Protein AF-A0A5J9U3D5-F1 (afdb_monomer_lite)

Foldseek 3Di:
DDPPPPPPPDDDDDPPCPVVVVVVVVVVVVVVVVVVLLVQQLQLQQQLCVVVVHHDDSVRSSVDDDQLVSQLVRGDPVCPVPSVVSNVSSCCCNPPCNVVVVVVVVVVVVPQQDDPWACVPDDLVRQQVLLCVLVVHHFASLQSLVVRQQHHSNDPDGDDLPDQCVSGSGSVSVLLSVLLLVLVCVVVNVPDDPRPHHREPVSQCVSVVHDDVNAGPGNRVNHDPPDDPD

Structure (mmCIF, N/CA/C/O backbone):
data_AF-A0A5J9U3D5-F1
#
_entry.id   AF-A0A5J9U3D5-F1
#
loop_
_atom_site.group_PDB
_atom_site.id
_atom_site.type_symbol
_atom_site.label_atom_id
_atom_site.label_alt_id
_atom_site.label_comp_id
_atom_site.label_asym_id
_atom_site.label_entity_id
_atom_site.label_seq_id
_atom_site.pdbx_PDB_ins_code
_atom_site.Cartn_x
_atom_site.Cartn_y
_atom_site.Cartn_z
_atom_site.occupancy
_atom_site.B_iso_or_equiv
_atom_site.auth_seq_id
_atom_site.auth_comp_id
_atom_site.auth_asym_id
_atom_site.auth_atom_id
_atom_site.pdbx_PDB_model_num
ATOM 1 N N . MET A 1 1 ? -28.885 33.338 -8.443 1.00 32.16 1 MET A N 1
ATOM 2 C CA . MET A 1 1 ? -29.278 32.059 -9.074 1.00 32.16 1 MET A CA 1
ATOM 3 C C . MET A 1 1 ? -28.005 31.249 -9.287 1.00 32.16 1 MET A C 1
ATOM 5 O O . MET A 1 1 ? -27.264 31.537 -10.216 1.00 32.16 1 MET A O 1
ATOM 9 N N . PHE A 1 2 ? -27.674 30.333 -8.375 1.00 29.17 2 PHE A N 1
ATOM 10 C CA . PHE A 1 2 ? -26.475 29.501 -8.510 1.00 29.17 2 PHE A CA 1
ATOM 11 C C . PHE A 1 2 ? -26.798 28.314 -9.418 1.00 29.17 2 PHE A C 1
ATOM 13 O O . PHE A 1 2 ? -27.537 27.415 -9.028 1.00 29.17 2 PHE A O 1
ATOM 20 N N . HIS A 1 3 ? -26.275 28.335 -10.643 1.00 34.12 3 HIS A N 1
ATOM 21 C CA . HIS A 1 3 ? -26.291 27.181 -11.535 1.00 34.12 3 HIS A CA 1
ATOM 22 C C . HIS A 1 3 ? -25.173 26.221 -11.113 1.00 34.12 3 HIS A C 1
ATOM 24 O O . HIS A 1 3 ? -24.053 26.309 -11.604 1.00 34.12 3 HIS A O 1
ATOM 30 N N . ASN A 1 4 ? -25.476 25.301 -10.197 1.00 39.06 4 ASN A N 1
ATOM 31 C CA . ASN A 1 4 ? -24.649 24.115 -9.987 1.00 39.06 4 ASN A CA 1
ATOM 32 C C . ASN A 1 4 ? -24.969 23.109 -11.103 1.00 39.06 4 ASN A C 1
ATOM 34 O O . ASN A 1 4 ? -25.854 22.268 -10.957 1.00 39.06 4 ASN A O 1
ATOM 38 N N . LYS A 1 5 ? -24.268 23.199 -12.237 1.00 42.06 5 LYS A N 1
ATOM 39 C CA . LYS A 1 5 ? -24.120 22.043 -13.127 1.00 42.06 5 LYS A CA 1
ATOM 40 C C . LYS A 1 5 ? -23.067 21.132 -12.500 1.00 42.06 5 LYS A C 1
ATOM 42 O O . LYS A 1 5 ? -21.876 21.352 -12.672 1.00 42.06 5 LYS A O 1
ATOM 47 N N . MET A 1 6 ? -23.506 20.127 -11.743 1.00 41.78 6 MET A N 1
ATOM 48 C CA . MET A 1 6 ? -22.703 18.914 -11.596 1.00 41.78 6 MET A CA 1
ATOM 49 C C . MET A 1 6 ? -22.786 18.181 -12.936 1.00 41.78 6 MET A C 1
ATOM 51 O O . MET A 1 6 ? -23.697 17.377 -13.133 1.00 41.78 6 MET A O 1
ATOM 55 N N . ASP A 1 7 ? -21.872 18.473 -13.861 1.00 44.69 7 ASP A N 1
ATOM 56 C CA . ASP A 1 7 ? -21.547 17.493 -14.895 1.00 44.69 7 ASP A CA 1
ATOM 57 C C . ASP A 1 7 ? -20.929 16.302 -14.160 1.00 44.69 7 ASP A C 1
ATOM 59 O O . ASP A 1 7 ? -19.814 16.355 -13.643 1.00 44.69 7 ASP A O 1
ATOM 63 N N . ARG A 1 8 ? -21.724 15.244 -13.982 1.00 54.25 8 ARG A N 1
ATOM 64 C CA . ARG A 1 8 ? -21.183 13.945 -13.596 1.00 54.25 8 ARG A CA 1
ATOM 65 C C . ARG A 1 8 ? -20.553 13.385 -14.857 1.00 54.25 8 ARG A C 1
ATOM 67 O O . ARG A 1 8 ? -21.269 12.862 -15.706 1.00 54.25 8 ARG A O 1
ATOM 74 N N . ASP A 1 9 ? -19.239 13.505 -14.970 1.00 56.47 9 ASP A N 1
ATOM 75 C CA . ASP A 1 9 ? -18.489 12.807 -16.004 1.00 56.47 9 ASP A CA 1
ATOM 76 C C . ASP A 1 9 ? -18.704 11.299 -15.816 1.00 56.47 9 ASP A C 1
ATOM 78 O O . ASP A 1 9 ? -18.180 10.665 -14.896 1.00 56.47 9 ASP A O 1
ATOM 82 N N . PHE A 1 10 ? -19.563 10.718 -16.651 1.00 65.50 10 PHE A N 1
ATOM 83 C CA . PHE A 1 10 ? -19.759 9.278 -16.692 1.00 65.50 10 PHE A CA 1
ATOM 84 C C . PHE A 1 10 ? -18.619 8.678 -17.508 1.00 65.50 10 PHE A C 1
ATOM 86 O O . PHE A 1 10 ? -18.625 8.728 -18.738 1.00 65.50 10 PHE A O 1
ATOM 93 N N . TYR A 1 11 ? -17.642 8.098 -16.816 1.00 74.38 11 TYR A N 1
ATOM 94 C CA . TYR A 1 11 ? -16.595 7.308 -17.452 1.00 74.38 11 TYR A CA 1
ATOM 95 C C . TYR A 1 11 ? -17.226 6.120 -18.188 1.00 74.38 11 TYR A C 1
ATOM 97 O O . TYR A 1 11 ? -17.956 5.323 -17.592 1.00 74.38 11 TYR A O 1
ATOM 105 N N . ARG A 1 12 ? -16.955 6.009 -19.491 1.00 79.94 12 ARG A N 1
ATOM 106 C CA . ARG A 1 12 ? -17.288 4.819 -20.281 1.00 79.94 12 ARG A CA 1
ATOM 107 C C . ARG A 1 12 ? -16.103 3.867 -20.254 1.00 79.94 12 ARG A C 1
ATOM 109 O O . ARG A 1 12 ? -14.959 4.306 -20.322 1.00 79.94 12 ARG A O 1
ATOM 116 N N . ILE A 1 13 ? -16.394 2.579 -20.128 1.00 83.75 13 ILE A N 1
ATOM 117 C CA . ILE A 1 13 ? -15.378 1.537 -20.242 1.00 83.75 13 ILE A CA 1
ATOM 118 C C . ILE A 1 13 ? -15.097 1.347 -21.732 1.00 83.75 13 ILE A C 1
ATOM 120 O O . ILE A 1 13 ? -16.038 1.227 -22.516 1.00 83.75 13 ILE A O 1
ATOM 124 N N . GLU A 1 14 ? -13.822 1.372 -22.102 1.00 84.69 14 GLU A N 1
ATOM 125 C CA . GLU A 1 14 ? -13.377 1.052 -23.455 1.00 84.69 14 GLU A CA 1
ATOM 126 C C . GLU A 1 14 ? -13.689 -0.413 -23.787 1.00 84.69 14 GLU A C 1
ATOM 128 O O . GLU A 1 14 ? -13.568 -1.291 -22.927 1.00 84.69 14 GLU A O 1
ATOM 133 N N . GLU A 1 15 ? -14.121 -0.667 -25.021 1.00 85.81 15 GLU A N 1
ATOM 134 C CA . GLU A 1 15 ? -14.475 -2.010 -25.480 1.00 85.81 15 GLU A CA 1
ATOM 135 C C . GLU A 1 15 ? -13.278 -2.962 -25.322 1.00 85.81 15 GLU A C 1
ATOM 137 O O . GLU A 1 15 ? -12.153 -2.635 -25.697 1.00 85.81 15 GLU A O 1
ATOM 142 N N . GLY A 1 16 ? -13.507 -4.127 -24.712 1.00 85.69 16 GLY A N 1
ATOM 143 C CA . GLY A 1 16 ? -12.459 -5.107 -24.405 1.00 85.69 16 GLY A CA 1
ATOM 144 C C . GLY A 1 16 ? -11.790 -4.932 -23.034 1.00 85.69 16 GLY A C 1
ATOM 145 O O . GLY A 1 16 ? -11.091 -5.838 -22.576 1.00 85.69 16 GLY A O 1
ATOM 146 N N . TYR A 1 17 ? -12.039 -3.825 -22.323 1.00 82.81 17 TYR A N 1
ATOM 147 C CA . TYR A 1 17 ? -11.495 -3.569 -20.982 1.00 82.81 17 TYR A CA 1
ATOM 148 C C . TYR A 1 17 ? -12.489 -3.841 -19.840 1.00 82.81 17 TYR A C 1
ATOM 150 O O . TYR A 1 17 ? -12.208 -3.543 -18.675 1.00 82.81 17 TYR A O 1
ATOM 158 N N . GLU A 1 18 ? -13.646 -4.449 -20.105 1.00 86.75 18 GLU A N 1
ATOM 159 C CA . GLU A 1 18 ? -14.718 -4.655 -19.119 1.00 86.75 18 GLU A CA 1
ATOM 160 C C . GLU A 1 18 ? -14.284 -5.539 -17.949 1.00 86.75 18 GLU A C 1
ATOM 162 O O . GLU A 1 18 ? -14.651 -5.286 -16.795 1.00 86.75 18 GLU A O 1
ATOM 167 N N . GLY A 1 19 ? -13.481 -6.569 -18.230 1.00 83.44 19 GLY A N 1
ATOM 168 C CA . GLY A 1 19 ? -12.906 -7.441 -17.205 1.00 83.44 19 GLY A CA 1
ATOM 169 C C . GLY A 1 19 ? -11.985 -6.673 -16.255 1.00 83.44 19 GLY A C 1
ATOM 170 O O . G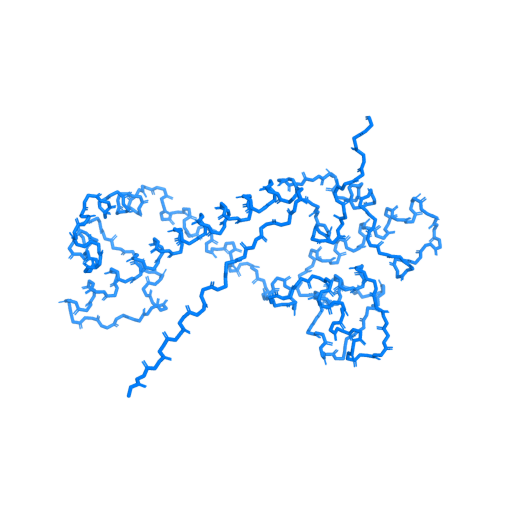LY A 1 19 ? -12.154 -6.745 -15.032 1.00 83.44 19 GLY A O 1
ATOM 171 N N . LEU A 1 20 ? -11.067 -5.880 -16.819 1.00 78.38 20 LEU A N 1
ATOM 172 C CA . LEU A 1 20 ? -10.127 -5.063 -16.055 1.00 78.38 20 LEU A CA 1
ATOM 173 C C . LEU A 1 20 ? -10.858 -3.985 -15.250 1.00 78.38 20 LEU A C 1
ATOM 175 O O . LEU A 1 20 ? -10.635 -3.857 -14.046 1.00 78.38 20 LEU A O 1
ATOM 179 N N . ALA A 1 21 ? -11.792 -3.267 -15.874 1.00 82.31 21 ALA A N 1
ATOM 180 C CA . ALA A 1 21 ? -12.593 -2.245 -15.212 1.00 82.31 21 ALA A CA 1
ATOM 181 C C . ALA A 1 21 ? -13.369 -2.819 -14.016 1.00 82.31 21 ALA A C 1
ATOM 183 O O . ALA A 1 21 ? -13.366 -2.235 -12.929 1.00 82.31 21 ALA A O 1
ATOM 184 N N . ARG A 1 22 ? -13.966 -4.012 -14.161 1.00 85.00 22 ARG A N 1
ATOM 185 C CA . ARG A 1 22 ? -14.651 -4.703 -13.058 1.00 85.00 22 ARG A CA 1
ATOM 186 C C . ARG A 1 22 ? -13.689 -5.074 -11.929 1.00 85.00 22 ARG A C 1
ATOM 188 O O . ARG A 1 22 ? -14.037 -4.927 -10.755 1.00 85.00 22 ARG A O 1
ATOM 195 N N . GLN A 1 23 ? -12.483 -5.535 -12.253 1.00 83.50 23 GLN A N 1
ATOM 196 C CA . GLN A 1 23 ? -11.457 -5.853 -11.259 1.00 83.50 23 GLN A CA 1
ATOM 197 C C . GLN A 1 23 ? -10.981 -4.608 -10.499 1.00 83.50 23 GLN A C 1
ATOM 199 O O . GLN A 1 23 ? -10.869 -4.651 -9.266 1.00 83.50 23 GLN A O 1
ATOM 204 N N . VAL A 1 24 ? -10.736 -3.504 -11.206 1.00 84.12 24 VAL A N 1
ATOM 205 C CA . VAL A 1 24 ? -10.344 -2.215 -10.619 1.00 84.12 24 VAL A CA 1
ATOM 206 C C . VAL A 1 24 ? -11.449 -1.700 -9.701 1.00 84.12 24 VAL A C 1
ATOM 208 O O . VAL A 1 24 ? -11.185 -1.436 -8.526 1.00 84.12 24 VAL A O 1
ATOM 211 N N . ALA A 1 25 ? -12.695 -1.663 -10.181 1.00 86.81 25 ALA A N 1
ATOM 212 C CA . ALA A 1 25 ? -13.849 -1.234 -9.395 1.00 86.81 25 ALA A CA 1
ATOM 213 C C . ALA A 1 25 ? -14.013 -2.081 -8.125 1.00 86.81 25 ALA A C 1
ATOM 215 O O . ALA A 1 25 ? -14.115 -1.541 -7.023 1.00 86.81 25 ALA A O 1
ATOM 216 N N . ARG A 1 26 ? -13.941 -3.414 -8.242 1.00 89.19 26 ARG A N 1
ATOM 217 C CA . ARG A 1 26 ? -14.023 -4.319 -7.086 1.00 89.19 26 ARG A CA 1
ATOM 218 C C . ARG A 1 26 ? -12.928 -4.030 -6.061 1.00 89.19 26 ARG A C 1
ATOM 220 O O . ARG A 1 26 ? -13.208 -3.983 -4.865 1.00 89.19 26 ARG A O 1
ATOM 227 N N . THR A 1 27 ? -11.695 -3.832 -6.519 1.00 86.12 27 THR A N 1
ATOM 228 C CA . THR A 1 27 ? -10.545 -3.545 -5.650 1.00 86.12 27 THR A CA 1
ATOM 229 C C . THR A 1 27 ? -10.722 -2.209 -4.927 1.00 86.12 27 THR A C 1
ATOM 231 O O . THR A 1 27 ? -10.514 -2.134 -3.714 1.00 86.12 27 THR A O 1
ATOM 234 N N . ALA A 1 28 ? -11.172 -1.175 -5.642 1.00 88.12 28 ALA A N 1
ATOM 235 C CA . ALA A 1 28 ? -11.453 0.140 -5.078 1.00 88.12 28 ALA A CA 1
ATOM 236 C C . ALA A 1 28 ? -12.575 0.079 -4.029 1.00 88.12 28 ALA A C 1
ATOM 238 O O . ALA A 1 28 ? -12.389 0.555 -2.910 1.00 88.12 28 ALA A O 1
ATOM 239 N N . CYS A 1 29 ? -13.696 -0.583 -4.332 1.00 90.62 29 CYS A N 1
ATOM 240 C CA . CYS A 1 29 ? -14.797 -0.765 -3.383 1.00 90.62 29 CYS A CA 1
ATOM 241 C C . CYS A 1 29 ? -14.352 -1.523 -2.125 1.00 90.62 29 CYS A C 1
ATOM 243 O O . CYS A 1 29 ? -14.649 -1.102 -1.008 1.00 90.62 29 CYS A O 1
ATOM 245 N N . GLN A 1 30 ? -13.594 -2.613 -2.281 1.00 90.44 30 GLN A N 1
ATOM 246 C CA . GLN A 1 30 ? -13.062 -3.366 -1.141 1.00 90.44 30 GLN A CA 1
ATOM 247 C C . GLN A 1 30 ? -12.140 -2.517 -0.263 1.00 90.44 30 GLN A C 1
ATOM 249 O O . GLN A 1 30 ? -12.165 -2.661 0.961 1.00 90.44 30 GLN A O 1
ATOM 254 N N . LYS A 1 31 ? -11.324 -1.647 -0.868 1.00 90.12 31 LYS A N 1
ATOM 255 C CA . LYS A 1 31 ? -10.474 -0.708 -0.133 1.00 90.12 31 LYS A CA 1
ATOM 256 C C . LYS A 1 31 ? -11.319 0.308 0.638 1.00 90.12 31 LYS A C 1
ATOM 258 O O . LYS A 1 31 ? -11.133 0.433 1.841 1.00 90.12 31 LYS A O 1
ATOM 263 N N . LEU A 1 32 ? -12.292 0.943 -0.017 1.00 92.69 32 LEU A N 1
ATOM 264 C CA . LEU A 1 32 ? -13.175 1.934 0.609 1.00 92.69 32 LEU A CA 1
ATOM 265 C C . LEU A 1 32 ? -13.901 1.379 1.838 1.00 92.69 32 LEU A C 1
ATOM 267 O O . LEU A 1 32 ? -13.934 2.030 2.877 1.00 92.69 32 LEU A O 1
ATOM 271 N N . VAL A 1 33 ? -14.432 0.156 1.753 1.00 90.94 33 VAL A N 1
ATOM 272 C CA . VAL A 1 33 ? -15.104 -0.486 2.895 1.00 90.94 33 VAL A CA 1
ATOM 273 C C . VAL A 1 33 ? -14.129 -0.720 4.053 1.00 90.94 33 VAL A C 1
ATOM 275 O O . VAL A 1 33 ? -14.468 -0.456 5.205 1.00 90.94 33 VAL A O 1
ATOM 278 N N . LYS A 1 34 ? -12.905 -1.186 3.770 1.00 90.06 34 LYS A N 1
ATOM 279 C CA . LYS A 1 34 ? -11.873 -1.385 4.804 1.00 90.06 34 LYS A CA 1
ATOM 280 C C . LYS A 1 34 ? -11.461 -0.068 5.461 1.00 90.06 34 LYS A C 1
ATOM 282 O O . LYS A 1 34 ? -11.345 -0.027 6.685 1.00 90.06 34 LYS A O 1
ATOM 287 N N . ASP A 1 35 ? -11.274 0.982 4.667 1.00 92.19 35 ASP A N 1
ATOM 288 C CA . ASP A 1 35 ? -10.899 2.310 5.155 1.00 92.19 35 ASP A CA 1
ATOM 289 C C . ASP A 1 35 ? -12.026 2.895 6.022 1.00 92.19 35 ASP A C 1
ATOM 291 O O . ASP A 1 35 ? -11.776 3.351 7.134 1.00 92.19 35 ASP A O 1
ATOM 295 N N . MET A 1 36 ? -13.287 2.762 5.597 1.00 92.81 36 MET A N 1
ATOM 296 C CA . MET A 1 36 ? -14.452 3.166 6.391 1.00 92.81 36 MET A CA 1
ATOM 297 C C . MET A 1 36 ? -14.492 2.463 7.756 1.00 92.81 36 MET A C 1
ATOM 299 O O . MET A 1 36 ? -14.704 3.115 8.775 1.00 92.81 36 MET A O 1
ATOM 303 N N . MET A 1 37 ? -14.252 1.148 7.803 1.00 92.06 37 MET A N 1
ATOM 304 C CA . MET A 1 37 ? -14.182 0.405 9.068 1.00 92.06 37 MET A CA 1
ATOM 305 C C . MET A 1 37 ? -13.055 0.918 9.978 1.00 92.06 37 MET A C 1
ATOM 307 O O . MET A 1 37 ? -13.241 1.042 11.188 1.00 92.06 37 MET A O 1
ATOM 311 N N . TYR A 1 38 ? -11.883 1.209 9.410 1.00 90.94 38 TYR A N 1
ATOM 312 C CA . TYR A 1 38 ? -10.742 1.747 10.151 1.00 90.94 38 TYR A CA 1
ATOM 313 C C . TYR A 1 38 ? -11.041 3.132 10.744 1.00 90.94 38 TYR A C 1
ATOM 315 O O . TYR A 1 38 ? -10.748 3.390 11.916 1.00 90.94 38 TYR A O 1
ATOM 323 N N . GLU A 1 39 ? -11.669 4.005 9.958 1.00 92.69 39 GLU A N 1
ATOM 324 C CA . GLU A 1 39 ? -12.058 5.338 10.413 1.00 92.69 39 GLU A CA 1
ATOM 325 C C . GLU A 1 39 ? -13.165 5.278 11.467 1.00 92.69 39 GLU A C 1
ATOM 327 O O . GLU A 1 39 ? -13.084 5.986 12.468 1.00 92.69 39 GLU A O 1
ATOM 332 N N . ALA A 1 40 ? -14.140 4.375 11.316 1.00 94.31 40 ALA A N 1
ATOM 333 C CA . ALA A 1 40 ? -15.202 4.165 12.299 1.00 94.31 40 ALA A CA 1
ATOM 334 C C . ALA A 1 40 ? -14.651 3.759 13.673 1.00 94.31 40 ALA A C 1
ATOM 336 O O . ALA A 1 40 ? -15.046 4.324 14.692 1.00 94.31 40 ALA A O 1
ATOM 337 N N . ARG A 1 41 ? -13.689 2.827 13.704 1.00 94.75 41 ARG A N 1
ATOM 338 C CA . ARG A 1 41 ? -13.016 2.413 14.944 1.00 94.75 41 ARG A CA 1
ATOM 339 C C . ARG A 1 41 ? -12.291 3.581 15.608 1.00 94.75 41 ARG A C 1
ATOM 341 O O . ARG A 1 41 ? -12.351 3.740 16.823 1.00 94.75 41 ARG A O 1
ATOM 348 N N . THR A 1 42 ? -11.591 4.379 14.806 1.00 95.06 42 THR A N 1
ATOM 349 C CA . THR A 1 42 ? -10.817 5.523 15.296 1.00 95.06 42 THR A CA 1
ATOM 350 C C . THR A 1 42 ? -11.734 6.616 15.845 1.00 95.06 42 THR A C 1
ATOM 352 O O . THR A 1 42 ? -11.454 7.162 16.909 1.00 95.06 42 THR A O 1
ATOM 355 N N . GLN A 1 43 ? -12.849 6.887 15.162 1.00 94.88 43 GLN A N 1
ATOM 356 C CA . GLN A 1 43 ? -13.885 7.815 15.610 1.00 94.88 43 GLN A CA 1
ATOM 357 C C . GLN A 1 43 ? -14.493 7.368 16.946 1.00 94.88 43 GLN A C 1
ATOM 359 O O . GLN A 1 43 ? -14.526 8.161 17.877 1.00 94.88 43 GLN A O 1
ATOM 364 N N . ALA A 1 44 ? -14.864 6.090 17.082 1.00 96.38 44 ALA A N 1
ATOM 365 C CA . ALA A 1 44 ? -15.414 5.559 18.330 1.00 96.38 44 ALA A CA 1
ATOM 366 C C . ALA A 1 44 ? -14.452 5.702 19.519 1.00 96.38 44 ALA A C 1
ATOM 368 O O . ALA A 1 44 ? -14.870 6.083 20.606 1.00 96.38 44 ALA A O 1
ATOM 369 N N . ILE A 1 45 ? -13.148 5.471 19.321 1.00 96.50 45 ILE A N 1
ATOM 370 C CA . ILE A 1 45 ? -12.142 5.692 20.375 1.00 96.50 45 ILE A CA 1
ATOM 371 C C . ILE A 1 45 ? -12.104 7.163 20.803 1.00 96.50 45 ILE A C 1
ATOM 373 O O . ILE A 1 45 ? -12.043 7.454 21.998 1.00 96.50 45 ILE A O 1
ATOM 377 N N . VAL A 1 46 ? -12.125 8.089 19.843 1.00 95.94 46 VAL A N 1
ATOM 378 C CA . VAL A 1 46 ? -12.122 9.529 20.130 1.00 95.94 46 VAL A CA 1
ATOM 379 C C . VAL A 1 46 ? -13.394 9.932 20.877 1.00 95.94 46 VAL A C 1
ATOM 381 O O . VAL A 1 46 ? -13.293 10.582 21.916 1.00 95.94 46 VAL A O 1
ATOM 384 N N . ASP A 1 47 ? -14.561 9.508 20.395 1.00 94.31 47 ASP A N 1
ATOM 385 C CA . ASP A 1 47 ? -15.863 9.865 20.969 1.00 94.31 47 ASP A CA 1
ATOM 386 C C . ASP A 1 47 ? -16.033 9.304 22.384 1.00 94.31 47 ASP A C 1
ATOM 388 O O . ASP A 1 47 ? -16.456 10.022 23.290 1.00 94.31 47 ASP A O 1
ATOM 392 N N . PHE A 1 48 ? -15.616 8.056 22.605 1.00 96.38 48 PHE A N 1
ATOM 393 C CA . PHE A 1 48 ? -15.632 7.427 23.922 1.00 96.38 48 PHE A CA 1
ATOM 394 C C . PHE A 1 48 ? -14.802 8.201 24.952 1.00 96.38 48 PHE A C 1
ATOM 396 O O . PHE A 1 48 ? -15.259 8.489 26.058 1.00 96.38 48 PHE A O 1
ATOM 403 N N . ASN A 1 49 ? -13.570 8.568 24.588 1.00 95.75 49 ASN A N 1
ATOM 404 C CA . ASN A 1 49 ? -12.695 9.326 25.478 1.00 95.75 49 ASN A CA 1
ATOM 405 C C . ASN A 1 49 ? -13.225 10.749 25.700 1.00 95.75 49 ASN A C 1
ATOM 407 O O . ASN A 1 49 ? -13.201 11.235 26.831 1.00 95.75 49 ASN A O 1
ATOM 411 N N . ALA A 1 50 ? -13.774 11.386 24.662 1.00 94.50 50 ALA A N 1
ATOM 412 C CA . ALA A 1 50 ? -14.397 12.701 24.773 1.00 94.50 50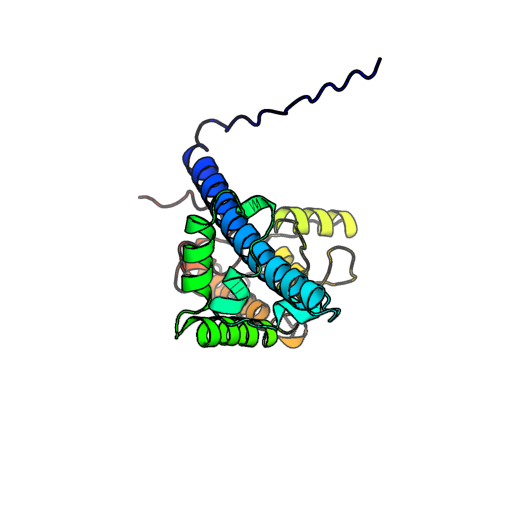 ALA A CA 1
ATOM 413 C C . ALA A 1 50 ? -15.590 12.692 25.746 1.00 94.50 50 ALA A C 1
ATOM 415 O O . ALA A 1 50 ? -15.693 13.596 26.574 1.00 94.50 50 ALA A O 1
ATOM 416 N N . ALA A 1 51 ? -16.428 11.648 25.726 1.00 93.94 51 ALA A N 1
ATOM 417 C CA . ALA A 1 51 ? -17.526 11.470 26.682 1.00 93.94 51 ALA A CA 1
ATOM 418 C C . ALA A 1 51 ? -17.040 11.339 28.140 1.00 93.94 51 ALA A C 1
ATOM 420 O O . ALA A 1 51 ? -17.746 11.722 29.071 1.00 93.94 51 ALA A O 1
ATOM 421 N N . LYS A 1 52 ? -15.803 10.866 28.344 1.00 94.00 52 LYS A N 1
ATOM 422 C CA . LYS A 1 52 ? -15.118 10.807 29.647 1.00 94.00 52 LYS A CA 1
ATOM 423 C C . LYS A 1 52 ? -14.282 12.058 29.962 1.00 94.00 52 LYS A C 1
ATOM 425 O O . LYS A 1 52 ? -13.514 12.048 30.919 1.00 94.00 52 LYS A O 1
ATOM 430 N N . ASN A 1 53 ? -14.422 13.133 29.182 1.00 95.00 53 ASN A N 1
ATOM 431 C CA . ASN A 1 53 ? -13.628 14.366 29.278 1.00 95.00 53 ASN A CA 1
ATOM 432 C C . ASN A 1 53 ? -12.109 14.163 29.086 1.00 95.00 53 ASN A C 1
ATOM 434 O O . ASN A 1 53 ? -11.303 14.973 29.545 1.00 95.00 53 ASN A O 1
ATOM 438 N N . VAL A 1 54 ? -11.704 13.107 28.376 1.00 95.69 54 VAL A N 1
ATOM 439 C CA . VAL A 1 54 ? -10.310 12.842 28.002 1.00 95.69 54 VAL A CA 1
ATOM 440 C C . VAL A 1 54 ? -10.104 13.219 26.538 1.00 95.69 54 VAL A C 1
ATOM 442 O O . VAL A 1 54 ? -10.756 12.696 25.635 1.00 95.69 54 VAL A O 1
ATOM 445 N N . ARG A 1 55 ? -9.165 14.131 26.273 1.00 93.12 55 ARG A N 1
ATOM 446 C CA . ARG A 1 55 ? -8.839 14.544 24.904 1.00 93.12 55 ARG A CA 1
ATOM 447 C C . ARG A 1 55 ? -7.836 13.576 24.285 1.00 93.12 55 ARG A C 1
ATOM 449 O O . ARG A 1 55 ? -6.664 13.605 24.637 1.00 93.12 55 ARG A O 1
ATOM 456 N N . VAL A 1 56 ? -8.296 12.788 23.317 1.00 95.00 56 VAL A N 1
ATOM 457 C CA . VAL A 1 56 ? -7.461 11.890 22.507 1.00 95.00 56 VAL A CA 1
ATOM 458 C C . VAL A 1 56 ? -7.484 12.367 21.062 1.00 95.00 56 VAL A C 1
ATOM 460 O O . VAL A 1 56 ? -8.550 12.572 20.481 1.00 95.00 56 VAL A O 1
ATOM 463 N N . ASN A 1 57 ? -6.314 12.568 20.460 1.00 93.38 57 ASN A N 1
ATOM 464 C CA . ASN A 1 57 ? -6.237 12.906 19.039 1.00 93.38 57 ASN A CA 1
ATOM 465 C C . ASN A 1 57 ? -6.212 11.645 18.156 1.00 93.38 57 ASN A C 1
ATOM 467 O O . ASN A 1 57 ? -5.941 10.536 18.611 1.00 93.38 57 ASN A O 1
ATOM 471 N N . ARG A 1 58 ? -6.439 11.814 16.846 1.00 91.19 58 ARG A N 1
ATOM 472 C CA . ARG A 1 58 ? -6.482 10.694 15.887 1.00 91.19 58 ARG A CA 1
ATOM 473 C C . ARG A 1 58 ? -5.204 9.835 15.918 1.00 91.19 58 ARG A C 1
ATOM 475 O O . ARG A 1 58 ? -5.281 8.616 15.811 1.00 91.19 58 ARG A O 1
ATOM 482 N N . LYS A 1 59 ? -4.021 10.442 16.094 1.00 90.19 59 LYS A N 1
ATOM 483 C CA . LYS A 1 59 ? -2.735 9.714 16.113 1.00 90.19 59 LYS A CA 1
ATOM 484 C C . LYS A 1 59 ? -2.578 8.843 17.360 1.00 90.19 59 LYS A C 1
ATOM 486 O O . LYS A 1 59 ? -1.947 7.793 17.280 1.00 90.19 59 LYS A O 1
ATOM 491 N N . GLU A 1 60 ? -3.140 9.264 18.485 1.00 92.75 60 GLU A N 1
ATOM 492 C CA . GLU A 1 60 ? -3.192 8.476 19.720 1.00 92.75 60 GLU A CA 1
ATOM 493 C C . GLU A 1 60 ? -4.241 7.372 19.612 1.00 92.75 60 GLU A C 1
ATOM 495 O O . GLU A 1 60 ? -3.918 6.206 19.828 1.00 92.75 60 GLU A O 1
ATOM 500 N N . ALA A 1 61 ? -5.453 7.713 19.163 1.00 92.88 61 ALA A N 1
ATOM 501 C CA . ALA A 1 61 ? -6.573 6.781 19.043 1.00 92.88 61 ALA A CA 1
ATOM 502 C C . ALA A 1 61 ? -6.234 5.548 18.190 1.00 92.88 61 ALA A C 1
ATOM 504 O O . ALA A 1 61 ? -6.579 4.426 18.548 1.00 92.88 61 ALA A O 1
ATOM 505 N N . THR A 1 62 ? -5.479 5.722 17.099 1.00 88.75 62 THR A N 1
ATOM 506 C CA . THR A 1 62 ? -5.052 4.601 16.233 1.00 88.75 62 THR A CA 1
ATOM 507 C C . THR A 1 62 ? -4.175 3.554 16.935 1.00 88.75 62 THR A C 1
ATOM 509 O O . THR A 1 62 ? -4.034 2.438 16.429 1.00 88.75 62 THR A O 1
ATOM 512 N N . LYS A 1 63 ? -3.601 3.887 18.099 1.00 88.00 63 LYS A N 1
ATOM 513 C CA . LYS A 1 63 ? -2.776 2.998 18.932 1.00 88.00 63 LYS A CA 1
ATOM 514 C C . LYS A 1 63 ? -3.530 2.428 20.138 1.00 88.00 63 LYS A C 1
ATOM 516 O O . LYS A 1 63 ? -2.953 1.639 20.876 1.00 88.00 63 LYS A O 1
ATOM 521 N N . MET A 1 64 ? -4.781 2.828 20.346 1.00 91.31 64 MET A N 1
ATOM 522 C CA . MET A 1 64 ? -5.612 2.389 21.464 1.00 91.31 64 MET A CA 1
ATOM 523 C C . MET A 1 64 ? -6.572 1.271 21.038 1.00 91.31 64 MET A C 1
ATOM 525 O O . MET A 1 64 ? -6.814 1.023 19.850 1.00 91.31 64 MET A O 1
ATOM 529 N N . THR A 1 65 ? -7.132 0.597 22.033 1.00 91.38 65 THR A N 1
ATOM 530 C CA . THR A 1 65 ? -8.188 -0.416 21.925 1.00 91.38 65 THR A CA 1
ATOM 531 C C . THR A 1 65 ? -9.176 -0.169 23.055 1.00 91.38 65 THR A C 1
ATOM 533 O O . THR A 1 65 ? -8.742 0.128 24.165 1.00 91.38 65 THR A O 1
ATOM 536 N N . LEU A 1 66 ? -10.470 -0.291 22.775 1.00 93.88 66 LEU A N 1
ATOM 537 C CA . LEU A 1 66 ? -11.518 -0.288 23.797 1.00 93.88 66 LEU A CA 1
ATOM 538 C C . LEU A 1 66 ? -11.960 -1.723 24.096 1.00 93.88 66 LEU A C 1
ATOM 540 O O . LEU A 1 66 ? -11.709 -2.626 23.286 1.00 93.88 66 LEU A O 1
ATOM 544 N N . THR A 1 67 ? -12.632 -1.935 25.226 1.00 95.19 67 THR A N 1
ATOM 545 C CA . THR A 1 67 ? -13.370 -3.187 25.441 1.00 95.19 67 THR A CA 1
ATOM 546 C C . THR A 1 67 ? -14.598 -3.254 24.532 1.00 95.19 67 THR A C 1
ATOM 548 O O . THR A 1 67 ? -14.989 -2.276 23.886 1.00 95.19 67 THR A O 1
ATOM 551 N N . LYS A 1 68 ? -15.223 -4.433 24.467 1.00 95.56 68 LYS A N 1
ATOM 552 C CA . LYS A 1 68 ? -16.448 -4.635 23.691 1.00 95.56 68 LYS A CA 1
ATOM 553 C C . LYS A 1 68 ? -17.559 -3.694 24.158 1.00 95.56 68 LYS A C 1
ATOM 555 O O . LYS A 1 68 ? -18.202 -3.056 23.334 1.00 95.56 68 LYS A O 1
ATOM 560 N N . GLU A 1 69 ? -17.751 -3.585 25.465 1.00 96.50 69 GLU A N 1
ATOM 561 C CA . GLU A 1 69 ? -18.770 -2.749 26.105 1.00 96.50 69 GLU A CA 1
ATOM 562 C C . GLU A 1 69 ? -18.526 -1.272 25.794 1.00 96.50 69 GLU A C 1
ATOM 564 O O . GLU A 1 69 ? -19.426 -0.577 25.332 1.00 96.50 69 GLU A O 1
ATOM 569 N N . GLU A 1 70 ? -17.278 -0.826 25.933 1.00 96.56 70 GLU A N 1
ATOM 570 C CA . GLU A 1 70 ? -16.871 0.544 25.624 1.00 96.56 70 GLU A CA 1
ATOM 571 C C . GLU A 1 70 ? -17.101 0.898 24.144 1.00 96.56 70 GLU A C 1
ATOM 573 O O . GLU A 1 70 ? -17.580 1.986 23.824 1.00 96.56 70 GLU A O 1
ATOM 578 N N . TYR A 1 71 ? -16.824 -0.027 23.218 1.00 96.62 71 TYR A N 1
ATOM 579 C CA . TYR A 1 71 ? -17.163 0.176 21.809 1.00 96.62 71 TYR A CA 1
ATOM 580 C C . TYR A 1 71 ? -18.676 0.256 21.574 1.00 96.62 71 TYR A C 1
ATOM 582 O O . TYR A 1 71 ? -19.115 1.033 20.725 1.00 96.62 71 TYR A O 1
ATOM 590 N N . LEU A 1 72 ? -19.486 -0.532 22.284 1.00 95.50 72 LEU A N 1
ATOM 591 C CA . LEU A 1 72 ? -20.945 -0.504 22.145 1.00 95.50 72 LEU A CA 1
ATOM 592 C C . LEU A 1 72 ? -21.567 0.791 22.685 1.00 95.50 72 LEU A C 1
ATOM 594 O O . LEU A 1 72 ? -22.597 1.212 22.166 1.00 95.50 72 LEU A O 1
ATOM 598 N N . GLU A 1 73 ? -20.935 1.446 23.659 1.00 95.12 73 GLU A N 1
ATOM 599 C CA . GLU A 1 73 ? -21.321 2.786 24.126 1.00 95.12 73 GLU A CA 1
ATOM 600 C C . GLU A 1 73 ? -20.940 3.890 23.125 1.00 95.12 73 GLU A C 1
ATOM 602 O O . GLU A 1 73 ? -21.596 4.928 23.051 1.00 95.12 73 GLU A O 1
ATOM 607 N N . ALA A 1 74 ? -19.902 3.659 22.320 1.00 95.25 74 ALA A N 1
ATOM 608 C CA . ALA A 1 74 ? -19.298 4.649 21.432 1.00 95.25 74 ALA A CA 1
ATOM 609 C C . ALA A 1 74 ? -19.715 4.503 19.958 1.00 95.25 74 ALA A C 1
ATOM 611 O O . ALA A 1 74 ? -18.884 4.629 19.055 1.00 95.25 74 ALA A O 1
ATOM 612 N N . ILE A 1 75 ? -20.995 4.214 19.693 1.00 94.75 75 ILE A N 1
ATOM 613 C CA . ILE A 1 75 ? -21.496 4.066 18.318 1.00 94.75 75 ILE A CA 1
ATOM 614 C C . ILE A 1 75 ? -21.414 5.419 17.590 1.00 94.75 75 ILE A C 1
ATOM 616 O O . ILE A 1 75 ? -22.058 6.378 18.024 1.00 94.75 75 ILE A O 1
ATOM 620 N N . PRO A 1 76 ? -20.704 5.519 16.449 1.00 91.75 76 PRO A N 1
ATOM 621 C CA . PRO A 1 76 ? -20.701 6.746 15.662 1.00 91.75 76 PRO A CA 1
ATOM 622 C C . PRO A 1 76 ? -22.118 7.106 15.197 1.00 91.75 76 PRO A C 1
ATOM 624 O O . PRO A 1 76 ? -22.864 6.236 14.747 1.00 91.75 76 PRO A O 1
ATOM 627 N N . TRP A 1 77 ? -22.482 8.391 15.231 1.00 91.12 77 TRP A N 1
ATOM 628 C CA . TRP A 1 77 ? -23.845 8.856 14.914 1.00 91.12 77 TRP A CA 1
ATOM 629 C C . TRP A 1 77 ? -24.363 8.371 13.547 1.00 91.12 77 TRP A C 1
ATOM 631 O O . TRP A 1 77 ? -25.529 8.013 13.411 1.00 91.12 77 TRP A O 1
ATOM 641 N N . TRP A 1 78 ? -23.488 8.296 12.541 1.00 90.94 78 TRP A N 1
ATOM 642 C CA . TRP A 1 78 ? -23.825 7.856 11.182 1.00 90.94 78 TRP A CA 1
ATOM 643 C C . TRP A 1 78 ? -24.039 6.336 11.073 1.00 90.94 78 TRP A C 1
ATOM 645 O O . TRP A 1 78 ? -24.546 5.854 10.064 1.00 90.94 78 TRP A O 1
ATOM 655 N N . MET A 1 79 ? -23.689 5.582 12.117 1.00 91.44 79 MET A N 1
ATOM 656 C CA . MET A 1 79 ? -23.958 4.149 12.274 1.00 91.44 79 MET A CA 1
ATOM 657 C C . MET A 1 79 ? -25.042 3.850 13.307 1.00 91.44 79 MET A C 1
ATOM 659 O O . MET A 1 79 ? -25.436 2.694 13.434 1.00 91.44 79 MET A O 1
ATOM 663 N N . ALA A 1 80 ? -25.560 4.855 14.019 1.00 89.44 80 ALA A N 1
ATOM 664 C CA . ALA A 1 80 ? -26.548 4.652 15.077 1.00 89.44 80 ALA A CA 1
ATOM 665 C C . ALA A 1 80 ? -27.821 3.949 14.570 1.00 89.44 80 ALA A C 1
ATOM 667 O O . ALA A 1 80 ? -28.365 3.086 15.254 1.00 89.44 80 ALA A O 1
ATOM 668 N N . ALA A 1 81 ? -28.246 4.242 13.334 1.00 92.88 81 ALA A N 1
ATOM 669 C CA . ALA A 1 81 ? -29.374 3.572 12.676 1.00 92.88 81 ALA A CA 1
ATOM 670 C C . ALA A 1 81 ? -29.093 2.102 12.288 1.00 92.88 81 ALA A C 1
ATOM 672 O O . ALA A 1 81 ? -30.008 1.369 11.918 1.00 92.88 81 ALA A O 1
ATOM 673 N N . HIS A 1 82 ? -27.836 1.664 12.368 1.00 92.56 82 HIS A N 1
ATOM 674 C CA . HIS A 1 82 ? -27.352 0.344 11.966 1.00 92.56 82 HIS A CA 1
ATOM 675 C C . HIS A 1 82 ? -26.542 -0.314 13.096 1.00 92.56 82 HIS A C 1
ATOM 677 O O . HIS A 1 82 ? -25.452 -0.846 12.878 1.00 92.56 82 HIS A O 1
ATOM 683 N N . SER A 1 83 ? -27.079 -0.288 14.318 1.00 91.94 83 SER A N 1
ATOM 684 C CA . SER A 1 83 ? -26.419 -0.813 15.522 1.00 91.94 83 SER A CA 1
ATOM 685 C C . SER A 1 83 ? -26.036 -2.296 15.423 1.00 91.94 83 SER A C 1
ATOM 687 O O . SER A 1 83 ? -24.991 -2.690 15.935 1.00 91.94 83 SER A O 1
ATOM 689 N N . GLU A 1 84 ? -26.809 -3.118 14.708 1.00 94.69 84 GLU A N 1
ATOM 690 C CA . GLU A 1 84 ? -26.445 -4.519 14.445 1.00 94.69 84 GLU A CA 1
ATOM 691 C C . GLU A 1 84 ? -25.182 -4.635 13.577 1.00 94.69 84 GLU A C 1
ATOM 693 O O . GLU A 1 84 ? -24.302 -5.444 13.863 1.00 94.69 84 GLU A O 1
ATOM 698 N N . CYS A 1 85 ? -25.023 -3.770 12.568 1.00 93.69 85 CYS A N 1
ATOM 699 C CA . CYS A 1 85 ? -23.790 -3.709 11.780 1.00 93.69 85 CYS A CA 1
ATOM 700 C C . CYS A 1 85 ? -22.606 -3.269 12.647 1.00 93.69 85 CYS A C 1
ATOM 702 O O . CYS A 1 85 ? -21.507 -3.804 12.501 1.00 93.69 85 CYS A O 1
ATOM 704 N N . TRP A 1 86 ? -22.822 -2.324 13.568 1.00 95.50 86 TRP A N 1
ATOM 705 C CA . TRP A 1 86 ? -21.790 -1.916 14.519 1.00 95.50 86 TRP A CA 1
ATOM 706 C C . TRP A 1 86 ? -21.342 -3.076 15.405 1.00 95.50 86 TRP A C 1
ATOM 708 O O . TRP A 1 86 ? -20.144 -3.325 15.486 1.00 95.50 86 TRP A O 1
ATOM 718 N N . LYS A 1 87 ? -22.275 -3.844 15.983 1.00 95.75 87 LYS A N 1
ATOM 719 C CA . LYS A 1 87 ? -21.953 -5.027 16.801 1.00 95.75 87 LYS A CA 1
ATOM 720 C C . LYS A 1 87 ? -21.048 -6.010 16.060 1.00 95.75 87 LYS A C 1
ATOM 722 O O . LYS A 1 87 ? -20.044 -6.437 16.618 1.00 95.75 87 LYS A O 1
ATOM 727 N N . VAL A 1 88 ? -21.330 -6.282 14.783 1.00 95.19 88 VAL A N 1
ATOM 728 C CA . VAL A 1 88 ? -20.485 -7.152 13.943 1.00 95.19 88 VAL A CA 1
ATOM 729 C C . VAL A 1 88 ? -19.062 -6.597 13.792 1.00 95.19 88 VAL A C 1
ATOM 731 O O . VAL A 1 88 ? -18.089 -7.355 13.814 1.00 95.19 88 VAL A O 1
ATOM 734 N N . LEU A 1 89 ? -18.907 -5.277 13.640 1.00 94.94 89 LEU A N 1
ATOM 735 C CA . LEU A 1 89 ? -17.583 -4.649 13.589 1.00 94.94 89 LEU A CA 1
ATOM 736 C C . LEU A 1 89 ? -16.855 -4.729 14.935 1.00 94.94 89 LEU A C 1
ATOM 738 O O . LEU A 1 89 ? -15.663 -5.034 14.956 1.00 94.94 89 LEU A O 1
ATOM 742 N N . VAL A 1 90 ? -17.568 -4.503 16.039 1.00 95.75 90 VAL A N 1
ATOM 743 C CA . VAL A 1 90 ? -17.020 -4.604 17.396 1.00 95.75 90 VAL A CA 1
ATOM 744 C C . VAL A 1 90 ? -16.555 -6.027 17.690 1.00 95.75 90 VAL A C 1
ATOM 746 O O . VAL A 1 90 ? -15.410 -6.211 18.092 1.00 95.75 90 VAL A O 1
ATOM 749 N N . ASP A 1 91 ? -17.377 -7.038 17.401 1.00 95.69 91 ASP A N 1
ATOM 750 C CA . ASP A 1 91 ? -17.011 -8.452 17.554 1.00 95.69 91 ASP A CA 1
ATOM 751 C C . ASP A 1 91 ? -15.731 -8.785 16.785 1.00 95.69 91 ASP A C 1
ATOM 753 O O . ASP A 1 91 ? -14.844 -9.470 17.292 1.00 95.69 91 ASP A O 1
ATOM 757 N N . LYS A 1 92 ? -15.591 -8.234 15.574 1.00 92.94 92 LYS A N 1
ATOM 758 C CA . LYS A 1 92 ? -14.385 -8.402 14.763 1.00 92.94 92 LYS A CA 1
ATOM 759 C C . LYS A 1 92 ? -13.145 -7.771 15.400 1.00 92.94 92 LYS A C 1
ATOM 761 O O . LYS A 1 92 ? -12.069 -8.349 15.271 1.00 92.94 92 LYS A O 1
ATOM 766 N N . TRP A 1 93 ? -13.251 -6.595 16.018 1.00 93.62 93 TRP A N 1
ATOM 767 C CA . TRP A 1 93 ? -12.109 -5.918 16.653 1.00 93.62 93 TRP A CA 1
ATOM 768 C C . TRP A 1 93 ? -11.756 -6.485 18.029 1.00 93.62 93 TRP A C 1
ATOM 770 O O . TRP A 1 93 ? -10.602 -6.384 18.440 1.00 93.62 93 TRP A O 1
ATOM 780 N N . CYS A 1 94 ? -12.728 -7.084 18.715 1.00 93.88 94 CYS A N 1
ATOM 781 C CA . CYS A 1 94 ? -12.564 -7.707 20.026 1.00 93.88 94 CYS A CA 1
ATOM 782 C C . CYS A 1 94 ? -12.306 -9.223 19.957 1.00 93.88 94 CYS A C 1
ATOM 784 O O . CYS A 1 94 ? -12.195 -9.860 21.001 1.00 93.88 94 CYS A O 1
ATOM 786 N N . ALA A 1 95 ? -12.207 -9.810 18.760 1.00 93.31 95 ALA A N 1
ATOM 787 C CA . ALA A 1 95 ? -11.814 -11.206 18.594 1.00 93.31 95 ALA A CA 1
ATOM 788 C C . ALA A 1 95 ? -10.410 -11.456 19.181 1.00 93.31 95 ALA A C 1
ATOM 790 O O . ALA A 1 95 ? -9.515 -10.621 19.036 1.00 93.31 95 ALA A O 1
ATOM 791 N N . GLU A 1 96 ? -10.214 -12.620 19.808 1.00 87.00 96 GLU A N 1
ATOM 792 C CA . GLU A 1 96 ? -9.017 -12.968 20.599 1.00 87.00 96 GLU A CA 1
ATOM 793 C C . GLU A 1 96 ? -7.695 -12.755 19.839 1.00 87.00 96 GLU A C 1
ATOM 795 O O . GLU A 1 96 ? -6.709 -12.258 20.379 1.00 87.00 96 GLU A O 1
ATOM 800 N N . ASP A 1 97 ? -7.688 -13.056 18.543 1.00 89.06 97 ASP A N 1
ATOM 801 C CA . ASP A 1 97 ? -6.509 -12.960 17.684 1.00 89.06 97 ASP A CA 1
ATOM 802 C C . ASP A 1 97 ? -6.346 -11.596 16.988 1.00 89.06 97 ASP A C 1
ATOM 804 O O . ASP A 1 97 ? -5.324 -11.346 16.334 1.00 89.06 97 ASP A O 1
ATOM 808 N N . TRP A 1 98 ? -7.329 -10.699 17.105 1.00 89.19 98 TRP A N 1
ATOM 809 C CA . TRP A 1 98 ? -7.347 -9.453 16.349 1.00 89.19 98 TRP A CA 1
ATOM 810 C C . TRP A 1 98 ? -6.210 -8.531 16.781 1.00 89.19 98 TRP A C 1
ATOM 812 O O . TRP A 1 98 ? -5.465 -8.038 15.931 1.00 89.19 98 TRP A O 1
ATOM 822 N N . ALA A 1 99 ? -6.031 -8.345 18.092 1.00 84.75 99 ALA A N 1
ATOM 823 C CA . ALA A 1 99 ? -4.994 -7.476 18.643 1.00 84.75 99 ALA A CA 1
ATOM 824 C C . ALA A 1 99 ? -3.590 -7.954 18.241 1.00 84.75 99 ALA A C 1
ATOM 826 O O . ALA A 1 99 ? -2.782 -7.163 17.748 1.00 84.75 99 ALA A O 1
ATOM 827 N N . ALA A 1 100 ? -3.334 -9.263 18.350 1.00 87.81 100 ALA A N 1
ATOM 828 C CA . ALA A 1 100 ? -2.069 -9.873 17.950 1.00 87.81 100 ALA A CA 1
ATOM 829 C C . ALA A 1 100 ? -1.798 -9.700 16.445 1.00 87.81 100 ALA A C 1
ATOM 831 O O . ALA A 1 100 ? -0.710 -9.274 16.049 1.00 87.81 100 ALA A O 1
ATOM 832 N N . ARG A 1 101 ? -2.795 -9.957 15.584 1.00 88.88 101 ARG A N 1
ATOM 833 C CA . ARG A 1 101 ? -2.669 -9.754 14.129 1.00 88.88 101 ARG A CA 1
ATOM 834 C C . ARG A 1 101 ? -2.457 -8.288 13.764 1.00 88.88 101 ARG A C 1
ATOM 836 O O . ARG A 1 101 ? -1.646 -7.984 12.886 1.00 88.88 101 ARG A O 1
ATOM 843 N N . HIS A 1 102 ? -3.187 -7.380 14.407 1.00 86.25 102 HIS A N 1
ATOM 844 C CA . HIS A 1 102 ? -3.079 -5.947 14.168 1.00 86.25 102 HIS A CA 1
ATOM 845 C C . HIS A 1 102 ? -1.687 -5.428 14.546 1.00 86.25 102 HIS A C 1
ATOM 847 O O . HIS A 1 102 ? -1.062 -4.716 13.752 1.00 86.25 102 HIS A O 1
ATOM 853 N N . GLU A 1 103 ? -1.164 -5.842 15.701 1.00 87.75 103 GLU A N 1
ATOM 854 C CA . GLU A 1 103 ? 0.175 -5.461 16.147 1.00 87.75 103 GLU A CA 1
ATOM 855 C C . GLU A 1 103 ? 1.263 -6.077 15.261 1.00 87.75 103 GLU A C 1
ATOM 857 O O . GLU A 1 103 ? 2.155 -5.359 14.822 1.00 87.75 103 GLU A O 1
ATOM 862 N N . ALA A 1 104 ? 1.149 -7.345 14.859 1.00 89.81 104 ALA A N 1
ATOM 863 C CA . ALA A 1 104 ? 2.086 -7.954 13.911 1.00 89.81 104 ALA A CA 1
ATOM 864 C C . ALA A 1 104 ? 2.118 -7.215 12.556 1.00 89.81 104 ALA A C 1
ATOM 866 O O . ALA A 1 104 ? 3.179 -7.004 11.964 1.00 89.81 104 ALA A O 1
ATOM 867 N N . CYS A 1 105 ? 0.964 -6.773 12.043 1.00 87.81 105 CYS A N 1
ATOM 868 C CA . CYS A 1 105 ? 0.900 -5.909 10.858 1.00 87.81 105 CYS A CA 1
ATOM 869 C C . CYS A 1 105 ? 1.562 -4.544 11.094 1.00 87.81 105 CYS A C 1
ATOM 871 O O . CYS A 1 105 ? 2.237 -4.027 10.204 1.00 87.81 105 CYS A O 1
ATOM 873 N N . ARG A 1 106 ? 1.383 -3.948 12.277 1.00 85.69 106 ARG A N 1
ATOM 874 C CA . ARG A 1 106 ? 2.033 -2.688 12.648 1.00 85.69 106 ARG A CA 1
ATOM 875 C C . ARG A 1 106 ? 3.550 -2.840 12.748 1.00 85.69 106 ARG A C 1
ATOM 877 O O . ARG A 1 106 ? 4.243 -2.034 12.140 1.00 85.69 106 ARG A O 1
ATOM 884 N N . GLN A 1 107 ? 4.048 -3.875 13.416 1.00 88.62 107 GLN A N 1
ATOM 885 C CA . GLN A 1 107 ? 5.478 -4.161 13.536 1.00 88.62 107 GLN A CA 1
ATOM 886 C C . GLN A 1 107 ? 6.123 -4.369 12.164 1.00 88.62 107 GLN A C 1
ATOM 888 O O . GLN A 1 107 ? 7.124 -3.733 11.858 1.00 88.62 107 GLN A O 1
ATOM 893 N N . ARG A 1 108 ? 5.480 -5.127 11.263 1.00 86.81 108 ARG A N 1
ATOM 894 C CA . ARG A 1 108 ? 5.951 -5.258 9.871 1.00 86.81 108 ARG A CA 1
ATOM 895 C C . ARG A 1 108 ? 6.045 -3.921 9.133 1.00 86.81 108 ARG A C 1
ATOM 897 O O . ARG A 1 108 ? 6.987 -3.718 8.381 1.00 86.81 108 ARG A O 1
ATOM 904 N N . ARG A 1 109 ? 5.101 -2.998 9.353 1.00 82.62 109 ARG A N 1
ATOM 905 C CA . ARG A 1 109 ? 5.171 -1.642 8.774 1.00 82.62 109 ARG A CA 1
ATOM 906 C C . ARG A 1 109 ? 6.279 -0.792 9.394 1.00 82.62 109 ARG A C 1
ATOM 908 O O . ARG A 1 109 ? 6.845 0.024 8.687 1.00 82.62 109 ARG A O 1
ATOM 915 N N . LEU A 1 110 ? 6.580 -0.969 10.681 1.00 83.44 110 LEU A N 1
ATOM 916 C CA . LEU A 1 110 ? 7.667 -0.252 11.359 1.00 83.44 110 LEU A CA 1
ATOM 917 C C . LEU A 1 110 ? 9.055 -0.718 10.904 1.00 83.44 110 LEU A C 1
ATOM 919 O O . LEU A 1 110 ? 9.992 0.069 10.952 1.00 83.44 110 LEU A O 1
ATOM 923 N N . LEU A 1 111 ? 9.176 -1.960 10.428 1.00 81.75 111 LEU A N 1
ATOM 924 C CA . LEU A 1 111 ? 10.408 -2.469 9.819 1.00 81.75 111 LEU A CA 1
ATOM 925 C C . LEU A 1 111 ? 10.705 -1.850 8.440 1.00 81.75 111 LEU A C 1
ATOM 927 O O . LEU A 1 111 ? 11.828 -1.971 7.960 1.00 81.75 111 LEU A O 1
ATOM 931 N N . MET A 1 112 ? 9.734 -1.187 7.797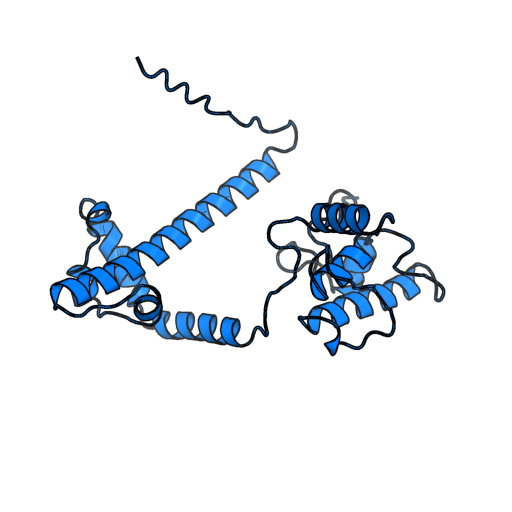 1.00 75.94 112 MET A N 1
ATOM 932 C CA . MET A 1 112 ? 9.966 -0.491 6.527 1.00 75.94 112 MET A CA 1
ATOM 933 C C . MET A 1 112 ? 10.753 0.802 6.773 1.00 75.94 112 MET A C 1
ATOM 935 O O . MET A 1 112 ? 10.229 1.766 7.336 1.00 75.94 112 MET A O 1
ATOM 939 N N . GLN A 1 113 ? 12.008 0.833 6.324 1.00 65.38 113 GLN A N 1
ATOM 940 C CA . GLN A 1 113 ? 12.882 2.001 6.414 1.00 65.38 113 GLN A CA 1
ATOM 941 C C . GLN A 1 113 ? 12.550 3.000 5.291 1.00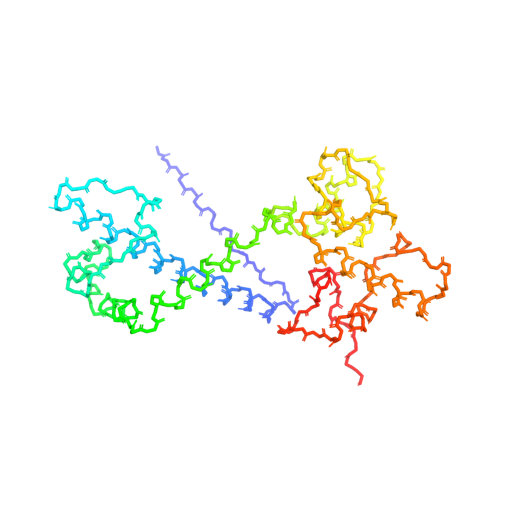 65.38 113 GLN A C 1
ATOM 943 O O . GLN A 1 113 ? 13.177 3.020 4.243 1.00 65.38 113 GLN A O 1
ATOM 948 N N . GLY A 1 114 ? 11.525 3.829 5.507 1.00 68.19 114 GLY A N 1
ATOM 949 C CA . GLY A 1 114 ? 11.146 4.909 4.586 1.00 68.19 114 GLY A CA 1
ATOM 950 C C . GLY A 1 114 ? 10.123 4.525 3.502 1.00 68.19 114 GLY A C 1
ATOM 951 O O . GLY A 1 114 ? 9.516 3.452 3.556 1.00 68.19 114 GLY A O 1
ATOM 952 N N . PRO A 1 115 ? 9.830 5.452 2.565 1.00 69.94 115 PRO A N 1
ATOM 953 C CA . PRO A 1 115 ? 8.955 5.196 1.423 1.00 69.94 115 PRO A CA 1
ATOM 954 C C . PRO A 1 115 ? 9.296 3.906 0.669 1.00 69.94 115 PRO A C 1
ATOM 956 O O . PRO A 1 115 ? 10.459 3.593 0.453 1.00 69.94 115 PRO A O 1
ATOM 959 N N . SER A 1 116 ? 8.275 3.195 0.181 1.00 76.62 116 SER A N 1
ATOM 960 C CA . SER A 1 116 ? 8.490 2.025 -0.683 1.00 76.62 116 SER A CA 1
ATOM 961 C C . SER A 1 116 ? 9.193 2.387 -1.993 1.00 76.62 116 SER A C 1
ATOM 963 O O . SER A 1 116 ? 9.928 1.569 -2.529 1.00 76.62 116 SER A O 1
ATOM 965 N N . HIS A 1 117 ? 8.940 3.598 -2.494 1.00 86.75 117 HIS A N 1
ATOM 966 C CA . HIS A 1 117 ? 9.481 4.192 -3.716 1.00 86.75 117 HIS A CA 1
ATOM 967 C C . HIS A 1 117 ? 9.131 5.695 -3.747 1.00 86.75 117 HIS A C 1
ATOM 969 O O . HIS A 1 117 ? 8.210 6.153 -3.060 1.00 86.75 117 HIS A O 1
ATOM 975 N N . HIS A 1 118 ? 9.786 6.461 -4.611 1.00 88.88 118 HIS A N 1
ATOM 976 C CA . HIS A 1 118 ? 9.630 7.907 -4.779 1.00 88.88 118 HIS A CA 1
ATOM 977 C C . HIS A 1 118 ? 8.728 8.324 -5.956 1.00 88.88 118 HIS A C 1
ATOM 979 O O . HIS A 1 118 ? 8.632 9.519 -6.245 1.00 88.88 118 HIS A O 1
ATOM 985 N N . GLN A 1 119 ? 8.012 7.384 -6.589 1.00 88.81 119 GLN A N 1
ATOM 986 C CA . GLN A 1 119 ? 7.024 7.698 -7.639 1.00 88.81 119 GLN A CA 1
ATOM 987 C C . GLN A 1 119 ? 5.769 8.425 -7.121 1.00 88.81 119 GLN A C 1
ATOM 989 O O . GLN A 1 119 ? 5.067 9.091 -7.880 1.00 88.81 119 GLN A O 1
ATOM 994 N N . GLY A 1 120 ? 5.494 8.374 -5.814 1.00 85.75 120 GLY A N 1
ATOM 995 C CA . GLY A 1 120 ? 4.272 8.955 -5.256 1.00 85.75 120 GLY A CA 1
ATOM 996 C C . GLY A 1 120 ? 3.031 8.249 -5.808 1.00 85.75 120 GLY A C 1
ATOM 997 O O . GLY A 1 120 ? 2.924 7.033 -5.684 1.00 85.75 120 GLY A O 1
ATOM 998 N N . SER A 1 121 ? 2.100 9.012 -6.387 1.00 85.31 121 SER A N 1
ATOM 999 C CA . SER A 1 121 ? 0.898 8.488 -7.052 1.00 85.31 121 SER A CA 1
ATOM 1000 C C . SER A 1 121 ? 1.088 8.198 -8.542 1.00 85.31 121 SER A C 1
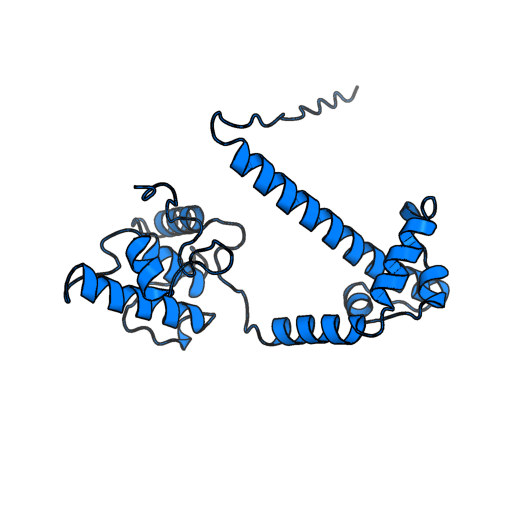ATOM 1002 O O . SER A 1 121 ? 0.126 7.792 -9.185 1.00 85.31 121 SER A O 1
ATOM 1004 N N . LEU A 1 122 ? 2.277 8.460 -9.092 1.00 89.44 122 LEU A N 1
ATOM 1005 C CA . LEU A 1 122 ? 2.581 8.195 -10.494 1.00 89.44 122 LEU A CA 1
ATOM 1006 C C . LEU A 1 122 ? 2.754 6.689 -10.703 1.00 89.44 122 LEU A C 1
ATOM 1008 O O . LEU A 1 122 ? 3.348 6.005 -9.866 1.00 89.44 122 LEU A O 1
ATOM 1012 N N . SER A 1 123 ? 2.266 6.196 -11.835 1.00 89.94 123 SER A N 1
ATOM 1013 C CA . SER A 1 123 ? 2.723 4.938 -12.419 1.00 89.94 123 SER A CA 1
ATOM 1014 C C . SER A 1 123 ? 4.202 5.030 -12.799 1.00 89.94 123 SER A C 1
ATOM 1016 O O . SER A 1 123 ? 4.772 6.119 -12.909 1.00 89.94 123 SER A O 1
ATOM 1018 N N . LEU A 1 124 ? 4.828 3.881 -13.045 1.00 91.69 124 LEU A N 1
ATOM 1019 C CA . LEU A 1 124 ? 6.235 3.848 -13.430 1.00 91.69 124 LEU A CA 1
ATOM 1020 C C . LEU A 1 124 ? 6.487 4.560 -14.773 1.00 91.69 124 LEU A C 1
ATOM 1022 O O . LEU A 1 124 ? 7.467 5.290 -14.891 1.00 91.69 124 LEU A O 1
ATOM 1026 N N . ASN A 1 125 ? 5.565 4.439 -15.736 1.00 91.81 125 ASN A N 1
ATOM 1027 C CA . ASN A 1 125 ? 5.631 5.159 -17.014 1.00 91.81 125 ASN A CA 1
ATOM 1028 C C . ASN A 1 125 ? 5.484 6.675 -16.829 1.00 91.81 125 ASN A C 1
ATOM 1030 O O . ASN A 1 125 ? 6.218 7.452 -17.434 1.00 91.81 125 ASN A O 1
ATOM 1034 N N . GLU A 1 126 ? 4.577 7.119 -15.956 1.00 93.56 126 GLU A N 1
ATOM 1035 C CA . GLU A 1 126 ? 4.448 8.545 -15.635 1.00 93.56 126 GLU A CA 1
ATOM 1036 C C . GLU A 1 126 ? 5.676 9.075 -14.883 1.00 93.56 126 GLU A C 1
ATOM 1038 O O . GLU A 1 126 ? 6.090 10.215 -15.100 1.00 93.56 126 GLU A O 1
ATOM 1043 N N . TYR A 1 127 ? 6.284 8.262 -14.012 1.00 94.50 127 TYR A N 1
ATOM 1044 C CA . TYR A 1 127 ? 7.553 8.601 -13.373 1.00 94.50 127 TYR A CA 1
ATOM 1045 C C . TYR A 1 127 ? 8.673 8.734 -14.410 1.00 94.50 127 TYR A C 1
ATOM 1047 O O . TYR A 1 127 ? 9.385 9.737 -14.379 1.00 94.50 127 TYR A O 1
ATOM 1055 N N . ALA A 1 128 ? 8.788 7.779 -15.340 1.00 94.31 128 ALA A N 1
ATOM 1056 C CA . ALA A 1 128 ? 9.760 7.804 -16.430 1.00 94.31 128 ALA A CA 1
ATOM 1057 C C . ALA A 1 128 ? 9.604 9.070 -17.279 1.00 94.31 128 ALA A C 1
ATOM 1059 O O . ALA A 1 128 ? 10.542 9.854 -17.395 1.00 94.31 128 ALA A O 1
ATOM 1060 N N . ALA A 1 129 ? 8.387 9.351 -17.754 1.00 94.94 129 ALA A N 1
ATOM 1061 C CA . ALA A 1 129 ? 8.083 10.551 -18.529 1.00 94.94 129 ALA A CA 1
ATOM 1062 C C . ALA A 1 129 ? 8.427 11.840 -17.765 1.00 94.94 129 ALA A C 1
ATOM 1064 O O . ALA A 1 129 ? 8.996 12.776 -18.328 1.00 94.94 129 ALA A O 1
ATOM 1065 N N . LYS A 1 130 ? 8.123 11.890 -16.462 1.00 95.44 130 LYS A N 1
ATOM 1066 C CA . LYS A 1 130 ? 8.443 13.044 -15.616 1.00 95.44 130 LYS A CA 1
ATOM 1067 C C . LYS A 1 130 ? 9.947 13.222 -15.411 1.00 95.44 130 LYS A C 1
ATOM 1069 O O . LYS A 1 130 ? 10.418 14.358 -15.419 1.00 95.44 130 LYS A O 1
ATOM 1074 N N . TYR A 1 131 ? 10.684 12.135 -15.198 1.00 94.75 131 TYR A N 1
ATOM 1075 C CA . TYR A 1 131 ? 12.138 12.170 -15.069 1.00 94.75 131 TYR A CA 1
ATOM 1076 C C . TYR A 1 131 ? 12.781 12.626 -16.383 1.00 94.75 131 TYR A C 1
ATOM 1078 O O . TYR A 1 131 ? 13.569 13.570 -16.385 1.00 94.75 131 TYR A O 1
ATOM 1086 N N . SER A 1 132 ? 12.364 12.046 -17.510 1.00 94.50 132 SER A N 1
ATOM 1087 C CA . SER A 1 132 ? 12.849 12.418 -18.839 1.00 94.50 132 SER A CA 1
ATOM 1088 C C . SER A 1 132 ? 12.572 13.875 -19.183 1.00 94.50 132 SER A C 1
ATOM 1090 O O . SER A 1 132 ? 13.464 14.563 -19.667 1.00 94.50 132 SER A O 1
ATOM 1092 N N . ALA A 1 133 ? 11.389 14.401 -18.854 1.00 93.94 133 ALA A N 1
ATOM 1093 C CA . ALA A 1 133 ? 11.086 15.820 -19.038 1.00 93.94 133 ALA A CA 1
ATOM 1094 C C . ALA A 1 133 ? 11.987 16.741 -18.193 1.00 93.94 133 ALA A C 1
ATOM 1096 O O . ALA A 1 133 ? 12.318 17.842 -18.624 1.00 93.94 133 ALA A O 1
ATOM 1097 N N . ALA A 1 134 ? 12.395 16.301 -16.998 1.00 91.69 134 ALA A N 1
ATOM 1098 C CA . ALA A 1 134 ? 13.289 17.065 -16.131 1.00 91.69 134 ALA A CA 1
ATOM 1099 C C . ALA A 1 134 ? 14.763 17.013 -16.577 1.00 91.69 134 ALA A C 1
ATOM 1101 O O . ALA A 1 134 ? 15.526 17.912 -16.226 1.00 91.69 134 ALA A O 1
ATOM 1102 N N . ARG A 1 135 ? 15.168 15.972 -17.318 1.00 88.94 135 ARG A N 1
ATOM 1103 C CA . ARG A 1 135 ? 16.566 15.717 -17.715 1.00 88.94 135 ARG A CA 1
ATOM 1104 C C . ARG A 1 135 ? 16.863 15.963 -19.191 1.00 88.94 135 ARG A C 1
ATOM 1106 O O . ARG A 1 135 ? 18.015 16.183 -19.533 1.00 88.94 135 ARG A O 1
ATOM 1113 N N . GLY A 1 136 ? 15.842 15.951 -20.043 1.00 88.38 136 GLY A N 1
ATOM 1114 C CA . GLY A 1 136 ? 15.986 16.050 -21.495 1.00 88.38 136 GLY A CA 1
ATOM 1115 C C . GLY A 1 136 ? 16.334 14.730 -22.189 1.00 88.38 136 GLY A C 1
ATOM 1116 O O . GLY A 1 136 ? 16.532 14.736 -23.399 1.00 88.38 136 GLY A O 1
ATOM 1117 N N . GLU A 1 137 ? 16.375 13.610 -21.459 1.00 88.00 137 GLU A N 1
ATOM 1118 C CA . GLU A 1 137 ? 16.753 12.296 -21.992 1.00 88.00 137 GLU A CA 1
ATOM 1119 C C . GLU A 1 137 ? 15.686 11.238 -21.666 1.00 88.00 137 GLU A C 1
ATOM 1121 O O . GLU A 1 137 ? 15.247 11.139 -20.511 1.00 88.00 137 GLU A O 1
ATOM 1126 N N . PRO A 1 138 ? 15.226 10.453 -22.659 1.00 92.75 138 PRO A N 1
ATOM 1127 C CA . PRO A 1 138 ? 14.321 9.340 -22.410 1.00 92.75 138 PRO A CA 1
ATOM 1128 C C . PRO A 1 138 ? 15.024 8.273 -21.565 1.00 92.75 138 PRO A C 1
ATOM 1130 O O . PRO A 1 138 ? 16.189 7.968 -21.801 1.00 92.75 138 PRO A O 1
ATOM 1133 N N . ILE A 1 139 ? 14.303 7.702 -20.603 1.00 95.19 139 ILE A N 1
ATOM 1134 C CA . ILE A 1 139 ? 14.758 6.535 -19.841 1.00 95.19 139 ILE A CA 1
ATOM 1135 C C . ILE A 1 139 ? 13.799 5.373 -20.061 1.00 95.19 139 ILE A C 1
ATOM 1137 O O . ILE A 1 139 ? 12.595 5.582 -20.236 1.00 95.19 139 ILE A O 1
ATOM 1141 N N . ASN A 1 140 ? 14.328 4.156 -20.026 1.00 94.81 140 ASN A N 1
ATOM 1142 C CA . ASN A 1 140 ? 13.512 2.953 -20.113 1.00 94.81 140 ASN A CA 1
ATOM 1143 C C . ASN A 1 140 ? 12.891 2.591 -18.748 1.00 94.81 140 ASN A C 1
ATOM 1145 O O . ASN A 1 140 ? 13.196 3.173 -17.701 1.00 94.81 140 ASN A O 1
ATOM 1149 N N . THR A 1 141 ? 12.006 1.603 -18.747 1.00 95.19 141 THR A N 1
ATOM 1150 C CA . THR A 1 141 ? 11.302 1.121 -17.551 1.00 95.19 141 THR A CA 1
ATOM 1151 C C . THR A 1 141 ? 12.216 0.469 -16.505 1.00 95.19 141 THR A C 1
ATOM 1153 O O . THR A 1 141 ? 11.896 0.536 -15.314 1.00 95.19 141 THR A O 1
ATOM 1156 N N . PHE A 1 142 ? 13.364 -0.099 -16.897 1.00 95.56 142 PHE A N 1
ATOM 1157 C CA . PHE A 1 142 ? 14.372 -0.615 -15.961 1.00 95.56 142 PHE A CA 1
ATOM 1158 C C . PHE A 1 142 ? 15.021 0.531 -15.170 1.00 95.56 142 PHE A C 1
ATOM 1160 O O . PHE A 1 142 ? 15.016 0.524 -13.934 1.00 95.56 142 PHE A O 1
ATOM 1167 N N . GLU A 1 143 ? 15.505 1.564 -15.862 1.00 95.12 143 GLU A N 1
ATOM 1168 C CA . GLU A 1 143 ? 16.085 2.757 -15.242 1.00 95.12 143 GLU A CA 1
ATOM 1169 C C . GLU A 1 143 ? 15.052 3.520 -14.421 1.00 95.12 143 GLU A C 1
ATOM 1171 O O . GLU A 1 143 ? 15.344 3.949 -13.304 1.00 95.12 143 GLU A O 1
ATOM 1176 N N . ALA A 1 144 ? 13.822 3.643 -14.925 1.00 95.50 144 ALA A N 1
ATOM 1177 C CA . ALA A 1 144 ? 12.735 4.270 -14.187 1.00 95.50 144 ALA A CA 1
ATOM 1178 C C . ALA A 1 144 ? 12.479 3.552 -12.858 1.00 95.50 144 ALA A C 1
ATOM 1180 O O . ALA A 1 144 ? 12.305 4.215 -11.832 1.00 95.50 144 ALA A O 1
ATOM 1181 N N . PHE A 1 145 ? 12.503 2.211 -12.847 1.00 94.38 145 PHE A N 1
ATOM 1182 C CA . PHE A 1 145 ? 12.361 1.442 -11.612 1.00 94.38 145 PHE A CA 1
ATOM 1183 C C . PHE A 1 145 ? 13.504 1.766 -10.656 1.00 94.38 145 PHE A C 1
ATOM 1185 O O . PHE A 1 145 ? 13.243 2.190 -9.527 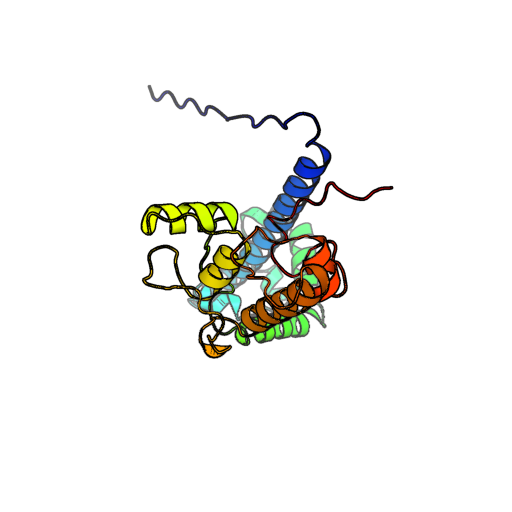1.00 94.38 145 PHE A O 1
ATOM 1192 N N . ALA A 1 146 ? 14.752 1.666 -11.118 1.00 95.00 146 ALA A N 1
ATOM 1193 C CA . ALA A 1 146 ? 15.922 1.954 -10.298 1.00 95.00 146 ALA A CA 1
ATOM 1194 C C . ALA A 1 146 ? 15.874 3.367 -9.693 1.00 95.00 146 ALA A C 1
ATOM 1196 O O . ALA A 1 146 ? 15.953 3.531 -8.475 1.00 95.00 146 ALA A O 1
ATOM 1197 N N . LEU A 1 147 ? 15.649 4.387 -10.520 1.00 94.88 147 LEU A N 1
ATOM 1198 C CA . LEU A 1 147 ? 15.606 5.791 -10.111 1.00 94.88 147 LEU A CA 1
ATOM 1199 C C . LEU A 1 147 ? 14.443 6.089 -9.162 1.00 94.88 147 LEU A C 1
ATOM 1201 O O . LEU A 1 147 ? 14.624 6.814 -8.178 1.00 94.88 147 LEU A O 1
ATOM 1205 N N . SER A 1 148 ? 13.277 5.470 -9.374 1.00 93.88 148 SER A N 1
ATOM 1206 C CA . SER A 1 148 ? 12.140 5.600 -8.457 1.00 93.88 148 SER A CA 1
ATOM 1207 C C . SER A 1 148 ? 12.464 5.078 -7.054 1.00 93.88 148 SER A C 1
ATOM 1209 O O . SER A 1 148 ? 11.896 5.563 -6.077 1.00 93.88 148 SER A O 1
ATOM 1211 N N . HIS A 1 149 ? 13.411 4.150 -6.922 1.00 92.88 149 HIS A N 1
ATOM 1212 C CA . HIS A 1 149 ? 13.901 3.651 -5.640 1.00 92.88 149 HIS A CA 1
ATOM 1213 C C . HIS A 1 149 ? 15.104 4.434 -5.083 1.00 92.88 149 HIS A C 1
ATOM 1215 O O . HIS A 1 149 ? 15.476 4.199 -3.936 1.00 92.88 149 HIS A O 1
ATOM 1221 N N . LYS A 1 150 ? 15.667 5.397 -5.828 1.00 92.75 150 LYS A N 1
ATOM 1222 C CA . LYS A 1 150 ? 16.742 6.299 -5.363 1.00 92.75 150 LYS A CA 1
ATOM 1223 C C . LYS A 1 150 ? 16.236 7.683 -4.957 1.00 92.75 150 LYS A C 1
ATOM 1225 O O . LYS A 1 150 ? 16.756 8.286 -4.024 1.00 92.75 150 LYS A O 1
ATOM 1230 N N . GLY A 1 151 ? 15.224 8.219 -5.645 1.00 90.62 151 GLY A N 1
ATOM 1231 C CA . GLY A 1 151 ? 14.735 9.563 -5.343 1.00 90.62 151 GLY A CA 1
ATOM 1232 C C . GLY A 1 151 ? 13.602 10.065 -6.233 1.00 90.62 151 GLY A C 1
ATOM 1233 O O . GLY A 1 151 ? 13.094 9.390 -7.128 1.00 90.62 151 GLY A O 1
ATOM 1234 N N . LYS A 1 152 ? 13.159 11.295 -5.956 1.00 90.38 152 LYS A N 1
ATOM 1235 C CA . LYS A 1 152 ? 12.127 11.969 -6.760 1.00 90.38 152 LYS A CA 1
ATOM 1236 C C . LYS A 1 152 ? 12.654 12.241 -8.170 1.00 90.38 152 LYS A C 1
ATOM 1238 O O . LYS A 1 152 ? 13.826 12.551 -8.323 1.00 90.38 152 LYS A O 1
ATOM 1243 N N . ALA A 1 153 ? 11.759 12.279 -9.159 1.00 90.31 153 ALA A N 1
ATOM 1244 C CA . ALA A 1 153 ? 12.113 12.555 -10.557 1.00 90.31 153 ALA A CA 1
ATOM 1245 C C . ALA A 1 153 ? 12.870 13.886 -10.780 1.00 90.31 153 ALA A C 1
ATOM 1247 O O . ALA A 1 153 ? 13.595 14.038 -11.752 1.00 90.31 153 ALA A O 1
ATOM 1248 N N . THR A 1 154 ? 12.707 14.858 -9.878 1.00 89.44 154 THR A N 1
ATOM 1249 C CA . THR A 1 154 ? 13.385 16.164 -9.928 1.00 89.44 154 THR A CA 1
ATOM 1250 C C . THR A 1 154 ? 14.729 16.191 -9.193 1.00 89.44 154 THR A C 1
ATOM 1252 O O . THR A 1 154 ? 15.403 17.215 -9.214 1.00 89.44 154 THR A O 1
ATOM 1255 N N . ALA A 1 155 ? 15.091 15.130 -8.469 1.00 89.81 155 ALA A N 1
ATOM 1256 C CA . ALA A 1 155 ? 16.362 15.054 -7.754 1.00 89.81 155 ALA A CA 1
ATOM 1257 C C . ALA A 1 155 ? 17.504 14.779 -8.736 1.00 89.81 155 ALA A C 1
ATOM 1259 O O . ALA A 1 155 ? 17.294 14.114 -9.750 1.00 89.81 155 ALA A O 1
ATOM 1260 N N . GLU A 1 156 ? 18.699 15.291 -8.441 1.00 90.94 156 GLU A N 1
ATOM 1261 C CA . GLU A 1 156 ? 19.942 15.021 -9.178 1.00 90.94 156 GLU A CA 1
ATOM 1262 C C . GLU A 1 156 ? 20.469 13.628 -8.846 1.00 90.94 156 GLU A C 1
ATOM 1264 O O . GLU A 1 156 ? 21.380 13.440 -8.049 1.00 90.94 156 GLU A O 1
ATOM 1269 N N . ILE A 1 157 ? 19.789 12.637 -9.415 1.00 92.62 157 ILE A N 1
ATOM 1270 C CA . ILE A 1 157 ? 20.079 11.217 -9.274 1.00 92.62 157 ILE A CA 1
ATOM 1271 C C . ILE A 1 157 ? 20.274 10.621 -10.660 1.00 92.62 157 ILE A C 1
ATOM 1273 O O . ILE A 1 157 ? 19.584 11.005 -11.595 1.00 92.62 157 ILE A O 1
ATOM 1277 N N . HIS A 1 158 ? 21.188 9.666 -10.762 1.00 92.12 158 HIS A N 1
ATOM 1278 C CA . HIS A 1 158 ? 21.450 8.898 -11.973 1.00 92.12 158 HIS A CA 1
ATOM 1279 C C . HIS A 1 158 ? 21.530 7.418 -11.605 1.00 92.12 158 HIS A C 1
ATOM 1281 O O . HIS A 1 158 ? 21.867 7.076 -10.462 1.00 92.12 158 HIS A O 1
ATOM 1287 N N . TYR A 1 159 ? 21.185 6.547 -12.549 1.00 93.19 159 TYR A N 1
ATOM 1288 C CA . TYR A 1 159 ? 21.417 5.122 -12.387 1.00 93.19 159 TYR A CA 1
ATOM 1289 C C . TYR A 1 159 ? 22.899 4.830 -12.624 1.00 93.19 159 TYR A C 1
ATOM 1291 O O . TYR A 1 159 ? 23.484 5.319 -13.591 1.00 93.19 159 TYR A O 1
ATOM 1299 N N . ASN A 1 160 ? 23.496 4.042 -11.736 1.00 92.75 160 ASN A N 1
ATOM 1300 C CA . ASN A 1 160 ? 24.842 3.529 -11.896 1.00 92.75 160 ASN A CA 1
ATOM 1301 C C . ASN A 1 160 ? 24.819 2.021 -11.583 1.00 92.75 160 ASN A C 1
ATOM 1303 O O . ASN A 1 160 ? 24.381 1.639 -10.497 1.00 92.75 160 ASN A O 1
ATOM 1307 N N . PRO A 1 161 ? 25.263 1.150 -12.507 1.00 89.94 161 PRO A N 1
ATOM 1308 C CA . PRO A 1 161 ? 25.280 -0.294 -12.272 1.00 89.94 161 PRO A CA 1
ATOM 1309 C C . PRO A 1 161 ? 26.171 -0.703 -11.089 1.00 89.94 161 PRO A C 1
ATOM 1311 O O . PRO A 1 161 ? 25.910 -1.726 -10.465 1.00 89.94 161 PRO A O 1
ATOM 1314 N N . GLU A 1 162 ? 27.161 0.121 -10.734 1.00 90.88 162 GLU A N 1
ATOM 1315 C CA . GLU A 1 162 ? 28.066 -0.110 -9.600 1.00 90.88 162 GLU A CA 1
ATOM 1316 C C . GLU A 1 162 ? 27.514 0.418 -8.263 1.00 90.88 162 GLU A C 1
ATOM 1318 O O . GLU A 1 162 ? 28.211 0.408 -7.246 1.00 90.88 162 GLU A O 1
ATOM 1323 N N . ASP A 1 163 ? 26.280 0.930 -8.242 1.00 93.19 163 ASP A N 1
ATOM 1324 C CA . ASP A 1 163 ? 25.659 1.395 -7.006 1.00 93.19 163 ASP A CA 1
ATOM 1325 C C . ASP A 1 163 ? 25.474 0.239 -6.011 1.00 93.19 163 ASP A C 1
ATOM 1327 O O . ASP A 1 163 ? 24.867 -0.779 -6.359 1.00 93.19 163 ASP A O 1
ATOM 1331 N N . PRO A 1 164 ? 25.898 0.398 -4.746 1.00 92.94 164 PRO A N 1
ATOM 1332 C CA . PRO A 1 164 ? 25.652 -0.609 -3.728 1.00 92.94 164 PRO A CA 1
ATOM 1333 C C . PRO A 1 164 ? 24.175 -0.580 -3.273 1.00 92.94 164 PRO A C 1
ATOM 1335 O O . PRO A 1 164 ? 23.459 0.393 -3.545 1.00 92.94 164 PRO A O 1
ATOM 1338 N N . PRO A 1 165 ? 23.687 -1.606 -2.547 1.00 91.06 165 PRO A N 1
ATOM 1339 C CA . PRO A 1 165 ? 22.304 -1.659 -2.060 1.00 91.06 165 PRO A CA 1
ATOM 1340 C C . PRO A 1 165 ? 21.855 -0.411 -1.285 1.00 91.06 165 PRO A C 1
ATOM 1342 O O . PRO A 1 165 ? 20.690 -0.023 -1.362 1.00 91.06 165 PRO A O 1
ATOM 1345 N N . GLU A 1 166 ? 22.777 0.242 -0.576 1.00 91.19 166 GLU A N 1
ATOM 1346 C CA . GLU A 1 166 ? 22.551 1.444 0.233 1.00 91.19 166 GLU A CA 1
ATOM 1347 C C . GLU A 1 166 ? 22.225 2.692 -0.601 1.00 91.19 166 GLU A C 1
ATOM 1349 O O . GLU A 1 166 ? 21.714 3.673 -0.062 1.00 91.19 166 GLU A O 1
ATOM 1354 N N . ALA A 1 167 ? 22.487 2.671 -1.912 1.00 91.31 167 ALA A N 1
ATOM 1355 C CA . ALA A 1 167 ? 22.092 3.749 -2.818 1.00 91.31 167 ALA A CA 1
ATOM 1356 C C . ALA A 1 167 ? 20.569 3.810 -3.040 1.00 91.31 167 ALA A C 1
ATOM 1358 O O . ALA A 1 167 ? 20.063 4.800 -3.577 1.00 91.31 167 ALA A O 1
ATOM 1359 N N . TYR A 1 168 ? 19.843 2.762 -2.640 1.00 90.81 168 TYR A N 1
ATOM 1360 C CA . TYR A 1 168 ? 18.401 2.622 -2.799 1.00 90.81 168 TYR A CA 1
ATOM 1361 C C . TYR A 1 168 ? 17.694 2.695 -1.446 1.00 90.81 168 TYR A C 1
ATOM 1363 O O . TYR A 1 168 ? 18.198 2.241 -0.423 1.00 90.81 168 TYR A O 1
ATOM 1371 N N . ILE A 1 169 ? 16.460 3.201 -1.444 1.00 86.75 169 ILE A N 1
ATOM 1372 C CA . ILE A 1 169 ? 15.648 3.307 -0.224 1.00 86.75 169 ILE A CA 1
ATOM 1373 C C . ILE A 1 169 ? 15.282 1.946 0.382 1.00 86.75 169 ILE A C 1
ATOM 1375 O O . ILE A 1 169 ? 15.022 1.833 1.576 1.00 86.75 169 ILE A O 1
ATOM 1379 N N . ASN A 1 170 ? 15.240 0.908 -0.453 1.00 83.06 170 ASN A N 1
ATOM 1380 C CA . ASN A 1 170 ? 14.970 -0.456 -0.036 1.00 83.06 170 ASN A CA 1
ATOM 1381 C C . ASN A 1 170 ? 15.974 -1.399 -0.717 1.00 83.06 170 ASN A C 1
ATOM 1383 O O . ASN A 1 170 ? 15.969 -1.462 -1.951 1.00 83.06 170 ASN A O 1
ATOM 1387 N N . PRO A 1 171 ? 16.763 -2.182 0.046 1.00 82.50 171 PRO A N 1
ATOM 1388 C CA . PRO A 1 171 ? 17.709 -3.153 -0.507 1.00 82.50 171 PRO A CA 1
ATOM 1389 C C . PRO A 1 171 ? 17.074 -4.159 -1.472 1.00 82.50 171 PRO A C 1
ATOM 1391 O O . PRO A 1 171 ? 17.737 -4.654 -2.379 1.00 82.50 171 PRO A O 1
ATOM 1394 N N . SER A 1 172 ? 15.771 -4.437 -1.336 1.00 85.12 172 SER A N 1
ATOM 1395 C CA . SER A 1 172 ? 15.069 -5.323 -2.266 1.00 85.12 172 SER A CA 1
ATOM 1396 C C . SER A 1 172 ? 15.082 -4.800 -3.703 1.00 85.12 172 SER A C 1
ATOM 1398 O O . SER A 1 172 ? 15.038 -5.605 -4.627 1.00 85.12 172 SER A O 1
ATOM 1400 N N . ALA A 1 173 ? 15.133 -3.478 -3.910 1.00 89.44 173 ALA A N 1
ATOM 1401 C CA . ALA A 1 173 ? 15.218 -2.887 -5.244 1.00 89.44 173 ALA A CA 1
ATOM 1402 C C . ALA A 1 173 ? 16.537 -3.271 -5.925 1.00 89.44 173 ALA A C 1
ATOM 1404 O O . ALA A 1 173 ? 16.516 -3.726 -7.066 1.00 89.44 173 ALA A O 1
ATOM 1405 N N . TYR A 1 174 ? 17.652 -3.189 -5.190 1.00 91.44 174 TYR A N 1
ATOM 1406 C CA . TYR A 1 174 ? 18.959 -3.647 -5.658 1.00 91.44 174 TYR A CA 1
ATOM 1407 C C . TYR A 1 174 ? 18.934 -5.131 -6.025 1.00 91.44 174 TYR A C 1
ATOM 1409 O O . TYR A 1 174 ? 19.355 -5.495 -7.122 1.00 91.44 174 TYR A O 1
ATOM 1417 N N . SER A 1 175 ? 18.388 -5.988 -5.153 1.00 90.94 175 SER A N 1
ATOM 1418 C CA . SER A 1 175 ? 18.272 -7.421 -5.448 1.00 90.94 175 SER A CA 1
ATOM 1419 C C . SER A 1 175 ? 17.450 -7.677 -6.712 1.00 90.94 175 SER A C 1
ATOM 1421 O O . SER A 1 175 ? 17.847 -8.488 -7.539 1.00 90.94 175 SER A O 1
ATOM 1423 N N . CYS A 1 176 ? 16.338 -6.957 -6.908 1.00 91.56 176 CYS A N 1
ATOM 1424 C CA . CYS A 1 176 ? 15.512 -7.129 -8.103 1.00 91.56 176 CYS A CA 1
ATOM 1425 C C . CYS A 1 176 ? 16.242 -6.726 -9.389 1.00 91.56 176 CYS A C 1
ATOM 1427 O O . CYS A 1 176 ? 16.175 -7.464 -10.371 1.00 91.56 176 CYS A O 1
ATOM 1429 N N . LEU A 1 177 ? 16.937 -5.583 -9.368 1.00 94.56 177 LEU A N 1
ATOM 1430 C CA . LEU A 1 177 ? 17.713 -5.063 -10.497 1.00 94.56 177 LEU A CA 1
ATOM 1431 C C . LEU A 1 177 ? 18.900 -5.969 -10.835 1.00 94.56 177 LEU A C 1
ATOM 1433 O O . LEU A 1 177 ? 19.148 -6.233 -12.011 1.00 94.56 177 LEU A O 1
ATOM 1437 N N . SER A 1 178 ? 19.599 -6.470 -9.813 1.00 93.50 178 SER A N 1
ATOM 1438 C CA . SER A 1 178 ? 20.752 -7.362 -9.975 1.00 93.50 178 SER A CA 1
ATOM 1439 C C . SER A 1 178 ? 20.321 -8.688 -10.592 1.00 93.50 178 SER A C 1
ATOM 1441 O O . SER A 1 178 ? 20.832 -9.057 -11.644 1.00 93.50 178 SER A O 1
ATOM 1443 N N . SER A 1 179 ? 19.297 -9.341 -10.028 1.00 94.50 179 SER A N 1
ATOM 1444 C CA . SER A 1 179 ? 18.784 -10.604 -10.572 1.00 94.50 179 SER A CA 1
ATOM 1445 C C . SER A 1 179 ? 18.230 -10.452 -11.988 1.00 94.50 179 SER A C 1
ATOM 1447 O O . SER A 1 179 ? 18.459 -11.319 -12.825 1.00 94.50 179 SER A O 1
ATOM 1449 N N . TYR A 1 180 ? 17.538 -9.347 -12.293 1.00 95.62 180 TYR A N 1
ATOM 1450 C CA . TYR A 1 180 ? 17.110 -9.072 -13.668 1.00 95.62 180 TYR A CA 1
ATOM 1451 C C . TYR A 1 180 ? 18.312 -8.944 -14.608 1.00 95.62 180 TYR A C 1
ATOM 1453 O O . TYR A 1 180 ? 18.314 -9.544 -15.676 1.00 95.62 180 TYR A O 1
ATOM 1461 N N . SER A 1 181 ? 19.339 -8.189 -14.210 1.00 94.94 181 SER A N 1
ATOM 1462 C CA . SER A 1 181 ? 20.520 -7.940 -15.045 1.00 94.94 181 SER A CA 1
ATOM 1463 C C . SER A 1 181 ? 21.331 -9.213 -15.300 1.00 94.94 181 SER A C 1
ATOM 1465 O O . SER A 1 181 ? 21.800 -9.419 -16.415 1.00 94.94 181 SER A O 1
ATOM 1467 N N . GLU A 1 182 ? 21.473 -10.082 -14.295 1.00 95.38 182 GLU A N 1
ATOM 1468 C CA . GLU A 1 182 ? 22.124 -11.391 -14.429 1.00 95.38 182 GLU A CA 1
ATOM 1469 C C . GLU A 1 182 ? 21.377 -12.281 -15.427 1.00 95.38 182 GLU A C 1
ATOM 1471 O O . GLU A 1 182 ? 21.966 -12.749 -16.401 1.00 95.38 182 GLU A O 1
ATOM 1476 N N . VAL A 1 183 ? 20.062 -12.439 -15.255 1.00 96.19 183 VAL A N 1
ATOM 1477 C CA . VAL A 1 183 ? 19.246 -13.257 -16.163 1.00 96.19 183 VAL A CA 1
ATOM 1478 C C . VAL A 1 183 ? 19.190 -12.650 -17.565 1.00 96.19 183 VAL A C 1
ATOM 1480 O O . VAL A 1 183 ? 19.255 -13.376 -18.553 1.00 96.19 183 VAL A O 1
ATOM 1483 N N . ALA A 1 184 ? 19.122 -11.324 -17.692 1.00 95.31 184 ALA A N 1
ATOM 1484 C CA . ALA A 1 184 ? 19.158 -10.664 -18.993 1.00 95.31 184 ALA A CA 1
ATOM 1485 C C . ALA A 1 184 ? 20.471 -10.956 -19.737 1.00 95.31 184 ALA A C 1
ATOM 1487 O O . ALA A 1 184 ? 20.447 -11.191 -20.942 1.00 95.31 184 ALA A O 1
ATOM 1488 N N . LYS A 1 185 ? 21.607 -11.024 -19.030 1.00 96.06 185 LYS A N 1
ATOM 1489 C CA . LYS A 1 185 ? 22.896 -11.421 -19.621 1.00 96.06 185 LYS A CA 1
ATOM 1490 C C . LYS A 1 185 ? 22.936 -12.887 -20.043 1.00 96.06 185 LYS A C 1
ATOM 1492 O O . LYS A 1 185 ? 23.582 -13.221 -21.035 1.00 96.06 185 LYS A O 1
ATOM 1497 N N . GLU A 1 186 ? 22.244 -13.769 -19.328 1.00 95.62 186 GLU A N 1
ATOM 1498 C CA . GLU A 1 186 ? 22.077 -15.166 -19.749 1.00 95.62 186 GLU A CA 1
ATOM 1499 C C . GLU A 1 186 ? 21.213 -15.290 -21.013 1.00 95.62 186 GLU A C 1
ATOM 1501 O O . GLU A 1 186 ? 21.476 -16.149 -21.853 1.00 95.62 186 GLU A O 1
ATOM 1506 N N . VAL A 1 187 ? 20.197 -14.432 -21.163 1.00 94.38 187 VAL A N 1
ATOM 1507 C CA . VAL A 1 187 ? 19.248 -14.466 -22.288 1.00 94.38 187 VAL A CA 1
ATOM 1508 C C . VAL A 1 187 ? 19.794 -13.767 -23.536 1.00 94.38 187 VAL A C 1
ATOM 1510 O O . VAL A 1 187 ? 19.702 -14.320 -24.630 1.00 94.38 187 VAL A O 1
ATOM 1513 N N . TYR A 1 188 ? 20.367 -12.571 -23.389 1.00 95.69 188 TYR A N 1
ATOM 1514 C CA . TYR A 1 188 ? 20.779 -11.716 -24.511 1.00 95.69 188 TYR A CA 1
ATOM 1515 C C . TYR A 1 188 ? 22.297 -11.648 -24.725 1.00 95.69 188 TYR A C 1
ATOM 1517 O O . TYR A 1 188 ? 22.741 -11.116 -25.742 1.00 95.69 188 TYR A O 1
ATOM 1525 N N . GLY A 1 189 ? 23.097 -12.193 -23.804 1.00 95.19 189 GLY A N 1
ATOM 1526 C CA . GLY A 1 189 ? 24.560 -12.199 -23.869 1.00 95.19 189 GLY A CA 1
ATOM 1527 C C . GLY A 1 189 ? 25.228 -11.327 -22.801 1.00 95.19 189 GLY A C 1
ATOM 1528 O O . GLY A 1 189 ? 24.636 -10.404 -22.249 1.00 95.19 189 GLY A O 1
ATOM 1529 N N . GLN A 1 190 ? 26.499 -11.618 -22.511 1.00 93.94 190 GLN A N 1
ATOM 1530 C CA . GLN A 1 190 ? 27.228 -11.027 -21.377 1.00 93.94 190 GLN A CA 1
ATOM 1531 C C . GLN A 1 190 ? 27.428 -9.507 -21.473 1.00 93.94 190 GLN A C 1
ATOM 1533 O O . GLN A 1 190 ? 27.509 -8.840 -20.441 1.00 93.94 190 GLN A O 1
ATOM 1538 N N . ASP A 1 191 ? 27.439 -8.969 -22.694 1.00 93.25 191 ASP A N 1
ATOM 1539 C CA . ASP A 1 191 ? 27.595 -7.537 -22.974 1.00 93.25 191 ASP A CA 1
ATOM 1540 C C . ASP A 1 191 ? 26.261 -6.766 -22.954 1.00 93.25 191 ASP A C 1
ATOM 1542 O O . ASP A 1 191 ? 26.221 -5.584 -23.296 1.00 93.25 191 ASP A O 1
ATOM 1546 N N . TYR A 1 192 ? 25.152 -7.417 -22.580 1.00 93.81 192 TYR A N 1
ATOM 1547 C CA . TYR A 1 192 ? 23.841 -6.776 -22.517 1.00 93.81 192 TYR A CA 1
ATOM 1548 C C . TYR A 1 192 ? 23.820 -5.629 -21.492 1.00 93.81 192 TYR A C 1
ATOM 1550 O O . TYR A 1 192 ? 24.081 -5.839 -20.304 1.00 93.81 192 TYR A O 1
ATOM 1558 N N . ASP A 1 193 ? 23.456 -4.425 -21.951 1.00 93.00 193 ASP A N 1
ATOM 1559 C CA . ASP A 1 193 ? 23.158 -3.270 -21.095 1.00 93.00 193 ASP A CA 1
ATOM 1560 C C . ASP A 1 193 ? 21.648 -3.246 -20.782 1.00 93.00 193 ASP A C 1
ATOM 1562 O O . ASP A 1 193 ? 20.846 -3.042 -21.700 1.00 93.00 193 ASP A O 1
ATOM 1566 N N . PRO A 1 194 ? 21.221 -3.394 -19.513 1.00 92.25 194 PRO A N 1
ATOM 1567 C CA . PRO A 1 194 ? 19.819 -3.258 -19.102 1.00 92.25 194 PRO A CA 1
ATOM 1568 C C . PRO A 1 194 ? 19.168 -1.913 -19.455 1.00 92.25 194 PRO A C 1
ATOM 1570 O O . PRO A 1 194 ? 17.943 -1.806 -19.462 1.00 92.25 194 PRO A O 1
ATOM 1573 N N . ARG A 1 195 ? 19.961 -0.887 -19.778 1.00 92.06 195 ARG A N 1
ATOM 1574 C CA . ARG A 1 195 ? 19.475 0.417 -20.252 1.00 92.06 195 ARG A CA 1
ATOM 1575 C C . ARG A 1 195 ? 19.110 0.441 -21.738 1.00 92.06 195 ARG A C 1
ATOM 1577 O O . ARG A 1 195 ? 18.566 1.424 -22.227 1.00 92.06 195 ARG A O 1
ATOM 1584 N N . SER A 1 196 ? 19.392 -0.633 -22.473 1.00 91.19 196 SER A N 1
ATOM 1585 C CA . SER A 1 196 ? 19.147 -0.683 -23.918 1.00 91.19 196 SER A CA 1
ATOM 1586 C C . SER A 1 196 ? 17.672 -0.866 -24.294 1.00 91.19 196 SER A C 1
ATOM 1588 O O . SER A 1 196 ? 17.264 -0.394 -25.352 1.00 91.19 196 SER A O 1
ATOM 1590 N N . HIS A 1 197 ? 16.867 -1.517 -23.445 1.00 90.31 197 HIS A N 1
ATOM 1591 C CA . HIS A 1 197 ? 15.465 -1.851 -23.728 1.00 90.31 197 HIS A CA 1
ATOM 1592 C C . HIS A 1 197 ? 14.607 -1.813 -22.460 1.00 90.31 197 HIS A C 1
ATOM 1594 O O . HIS A 1 197 ? 15.121 -1.914 -21.347 1.00 90.31 197 HIS A O 1
ATOM 1600 N N . ASP A 1 198 ? 13.291 -1.685 -22.634 1.00 94.19 198 ASP A N 1
ATOM 1601 C CA . ASP A 1 198 ? 12.327 -1.824 -21.543 1.00 94.19 198 ASP A CA 1
ATOM 1602 C C . ASP A 1 198 ? 12.383 -3.204 -20.866 1.00 94.19 198 ASP A C 1
ATOM 1604 O O . ASP A 1 198 ? 12.953 -4.160 -21.393 1.00 94.19 198 ASP A O 1
ATOM 1608 N N . LEU A 1 199 ? 11.797 -3.297 -19.669 1.00 94.00 199 LEU A N 1
ATOM 1609 C CA . LEU A 1 199 ? 11.717 -4.533 -18.899 1.00 94.00 199 LEU A CA 1
ATOM 1610 C C . LEU A 1 199 ? 11.039 -5.640 -19.710 1.00 94.00 199 LEU A C 1
ATOM 1612 O O . LEU A 1 199 ? 9.863 -5.542 -20.057 1.00 94.00 199 LEU A O 1
ATOM 1616 N N . ASP A 1 200 ? 11.771 -6.727 -19.929 1.00 92.62 200 ASP A N 1
ATOM 1617 C CA . ASP A 1 200 ? 11.254 -7.913 -20.593 1.00 92.62 200 ASP A CA 1
ATOM 1618 C C . ASP A 1 200 ? 10.514 -8.806 -19.585 1.00 92.62 200 ASP A C 1
ATOM 1620 O O . ASP A 1 200 ? 11.061 -9.238 -18.563 1.00 92.62 200 ASP A O 1
ATOM 1624 N N . GLY A 1 201 ? 9.247 -9.098 -19.881 1.00 90.00 201 GLY A N 1
ATOM 1625 C CA . GLY A 1 201 ? 8.395 -9.913 -19.024 1.00 90.00 201 GLY A CA 1
ATOM 1626 C C . GLY A 1 201 ? 8.893 -11.341 -18.811 1.00 90.00 201 GLY A C 1
ATOM 1627 O O . GLY A 1 201 ? 8.729 -11.870 -17.712 1.00 90.00 201 GLY A O 1
ATOM 1628 N N . GLU A 1 202 ? 9.523 -11.967 -19.803 1.00 91.25 202 GLU A N 1
ATOM 1629 C CA . GLU A 1 202 ? 10.104 -13.303 -19.682 1.00 91.25 202 GLU A CA 1
ATOM 1630 C C . GLU A 1 202 ? 11.334 -13.291 -18.770 1.00 91.25 202 GLU A C 1
ATOM 1632 O O . GLU A 1 202 ? 11.453 -14.136 -17.875 1.00 91.25 202 GLU A O 1
ATOM 1637 N N . VAL A 1 203 ? 12.215 -12.303 -18.933 1.00 94.25 203 VAL A N 1
ATOM 1638 C CA . VAL A 1 203 ? 13.387 -12.133 -18.059 1.00 94.25 203 VAL A CA 1
ATOM 1639 C C . VAL A 1 203 ? 12.940 -11.900 -16.619 1.00 94.25 203 VAL A C 1
ATOM 1641 O O . VAL A 1 203 ? 13.445 -12.549 -15.701 1.00 94.25 203 VAL A O 1
ATOM 1644 N N . VAL A 1 204 ? 11.923 -11.058 -16.407 1.00 93.00 204 VAL A N 1
ATOM 1645 C CA . VAL A 1 204 ? 11.322 -10.848 -15.083 1.00 93.00 204 VAL A CA 1
ATOM 1646 C C . VAL A 1 204 ? 10.688 -12.134 -14.538 1.00 93.00 204 VAL A C 1
ATOM 1648 O O . VAL A 1 204 ? 10.812 -12.429 -13.351 1.00 93.00 204 VAL A O 1
ATOM 1651 N N . MET A 1 205 ? 10.032 -12.955 -15.358 1.00 92.06 205 MET A N 1
ATOM 1652 C CA . MET A 1 205 ? 9.503 -14.245 -14.889 1.00 92.06 205 MET A CA 1
ATOM 1653 C C . MET A 1 205 ? 10.610 -15.174 -14.402 1.00 92.06 205 MET A C 1
ATOM 1655 O O . MET A 1 205 ? 10.472 -15.771 -13.332 1.00 92.06 205 MET A O 1
ATOM 1659 N N . ARG A 1 206 ? 11.694 -15.289 -15.174 1.00 93.12 206 ARG A N 1
ATOM 1660 C CA . ARG A 1 206 ? 12.840 -16.147 -14.857 1.00 93.12 206 ARG A CA 1
ATOM 1661 C C . ARG A 1 206 ? 13.556 -15.664 -13.595 1.00 93.12 206 ARG A C 1
ATOM 1663 O O . ARG A 1 206 ? 13.727 -16.447 -12.666 1.00 93.12 206 ARG A O 1
ATOM 1670 N N . ALA A 1 207 ? 13.872 -14.373 -13.517 1.00 92.50 207 ALA A N 1
ATOM 1671 C CA . ALA A 1 207 ? 14.549 -13.775 -12.368 1.00 92.50 207 ALA A CA 1
ATOM 1672 C C . ALA A 1 207 ? 13.692 -13.791 -11.085 1.00 92.50 207 ALA A C 1
ATOM 1674 O O . ALA A 1 207 ? 14.217 -13.933 -9.983 1.00 92.50 207 ALA A O 1
ATOM 1675 N N . GLY A 1 208 ? 12.366 -13.682 -11.216 1.00 88.06 208 GLY A N 1
ATOM 1676 C CA . GLY A 1 208 ? 11.428 -13.659 -10.091 1.00 88.06 208 GLY A CA 1
ATOM 1677 C C . GLY A 1 208 ? 10.923 -15.020 -9.615 1.00 88.06 208 GLY A C 1
ATOM 1678 O O . GLY A 1 208 ? 10.209 -15.078 -8.611 1.00 88.06 208 GLY A O 1
ATOM 1679 N N . GLY A 1 209 ? 11.229 -16.106 -10.334 1.00 88.75 209 GLY A N 1
ATOM 1680 C CA . GLY A 1 209 ? 10.647 -17.426 -10.073 1.00 88.75 209 GLY A CA 1
ATOM 1681 C C . GLY A 1 209 ? 9.136 -17.492 -10.343 1.00 88.75 209 GLY A C 1
ATOM 1682 O O . GLY A 1 209 ? 8.414 -18.241 -9.682 1.00 88.75 209 GLY A O 1
ATOM 1683 N N . GLY A 1 210 ? 8.643 -16.697 -11.296 1.00 86.88 210 GLY A N 1
ATOM 1684 C CA . GLY A 1 210 ? 7.232 -16.600 -11.673 1.00 86.88 210 GLY A CA 1
ATOM 1685 C C . GLY A 1 210 ? 6.450 -15.473 -10.983 1.00 86.88 210 GLY A C 1
ATOM 1686 O O . GLY A 1 210 ? 7.004 -14.589 -10.331 1.00 86.88 210 GLY A O 1
ATOM 1687 N N . LYS A 1 211 ? 5.117 -15.482 -11.147 1.00 85.19 211 LYS A N 1
ATOM 1688 C CA . LYS A 1 211 ? 4.226 -14.447 -10.590 1.00 85.19 211 LYS A CA 1
ATOM 1689 C C . LYS A 1 211 ? 3.747 -14.804 -9.192 1.00 85.19 211 LYS A C 1
ATOM 1691 O O . LYS A 1 211 ? 3.047 -15.799 -8.996 1.00 85.19 211 LYS A O 1
ATOM 1696 N N . LYS A 1 212 ? 3.987 -13.918 -8.226 1.00 80.62 212 LYS A N 1
ATOM 1697 C CA . LYS A 1 212 ? 3.397 -14.034 -6.888 1.00 80.62 212 LYS A CA 1
ATOM 1698 C C . LYS A 1 212 ? 2.063 -13.295 -6.848 1.00 80.62 212 LYS A C 1
ATOM 1700 O O . LYS A 1 212 ? 1.994 -12.105 -7.132 1.00 80.62 212 LYS A O 1
ATOM 1705 N N . HIS A 1 213 ? 0.988 -14.000 -6.490 1.00 80.94 213 HIS A N 1
ATOM 1706 C CA . HIS A 1 213 ? -0.383 -13.458 -6.494 1.00 80.94 213 HIS A CA 1
ATOM 1707 C C . HIS A 1 213 ? -0.794 -12.828 -7.842 1.00 80.94 213 HIS A C 1
ATOM 1709 O O . HIS A 1 213 ? -1.538 -11.849 -7.869 1.00 80.94 213 HIS A O 1
ATOM 1715 N N . GLY A 1 214 ? -0.296 -13.385 -8.952 1.00 80.31 214 GLY A N 1
ATOM 1716 C CA . GLY A 1 214 ? -0.583 -12.901 -10.305 1.00 80.31 214 GLY A CA 1
ATOM 1717 C C . GLY A 1 214 ? 0.189 -11.648 -10.723 1.00 80.31 214 GLY A C 1
ATOM 1718 O O . GLY A 1 214 ? -0.124 -11.103 -11.774 1.00 80.31 214 GLY A O 1
ATOM 1719 N N . ARG A 1 215 ? 1.181 -11.206 -9.938 1.00 81.50 215 ARG A N 1
ATOM 1720 C CA . ARG A 1 215 ? 2.000 -10.025 -10.234 1.00 81.50 215 ARG A CA 1
ATOM 1721 C C . ARG A 1 215 ? 3.451 -10.378 -10.507 1.00 81.50 215 ARG A C 1
ATOM 1723 O O . ARG A 1 215 ? 3.999 -11.271 -9.852 1.00 81.50 215 ARG A O 1
ATOM 1730 N N . TYR A 1 216 ? 4.064 -9.649 -11.430 1.00 85.31 216 TYR A N 1
ATOM 1731 C CA . TYR A 1 216 ? 5.511 -9.613 -11.567 1.00 85.31 216 TYR A CA 1
ATOM 1732 C C . TYR A 1 216 ? 6.138 -8.978 -10.323 1.00 85.31 216 TYR A C 1
ATOM 1734 O O . TYR A 1 216 ? 5.558 -8.105 -9.673 1.00 85.31 216 TYR A O 1
ATOM 1742 N N . TYR A 1 217 ? 7.333 -9.437 -9.969 1.00 84.69 217 TYR A N 1
ATOM 1743 C CA . TYR A 1 217 ? 8.063 -8.906 -8.819 1.00 84.69 217 TYR A CA 1
ATOM 1744 C C . TYR A 1 217 ? 8.794 -7.585 -9.142 1.00 84.69 217 TYR A C 1
ATOM 1746 O O . TYR A 1 217 ? 9.078 -6.809 -8.232 1.00 84.69 217 TYR A O 1
ATOM 1754 N N . LEU A 1 218 ? 9.030 -7.321 -10.433 1.00 87.06 218 LEU A N 1
ATOM 1755 C CA . LEU A 1 218 ? 9.655 -6.128 -11.001 1.00 87.06 218 LEU A CA 1
ATOM 1756 C C . LEU A 1 218 ? 8.766 -5.609 -12.143 1.00 87.06 218 LEU A C 1
ATOM 1758 O O . LEU A 1 218 ? 8.295 -6.405 -12.947 1.00 87.06 218 LEU A O 1
ATOM 1762 N N . GLY A 1 219 ? 8.500 -4.301 -12.208 1.00 82.38 219 GLY A N 1
ATOM 1763 C CA . GLY A 1 219 ? 7.810 -3.692 -13.359 1.00 82.38 219 GLY A CA 1
ATOM 1764 C C . GLY A 1 219 ? 6.365 -4.145 -13.634 1.00 82.38 219 GLY A C 1
ATOM 1765 O O . GLY A 1 219 ? 5.900 -4.003 -14.758 1.00 82.38 219 GLY A O 1
ATOM 1766 N N . ASP A 1 220 ? 5.626 -4.665 -12.647 1.00 82.25 220 ASP A N 1
ATOM 1767 C CA . ASP A 1 220 ? 4.293 -5.273 -12.860 1.00 82.25 220 ASP A CA 1
ATOM 1768 C C . ASP A 1 220 ? 3.296 -4.409 -13.647 1.00 82.25 220 ASP A C 1
ATOM 1770 O O . ASP A 1 220 ? 2.528 -4.920 -14.451 1.00 82.25 220 ASP A O 1
ATOM 1774 N N . SER A 1 221 ? 3.316 -3.092 -13.437 1.00 75.94 221 SER A N 1
ATOM 1775 C CA . SER A 1 221 ? 2.396 -2.163 -14.099 1.00 75.94 221 SER A CA 1
ATOM 1776 C C . SER A 1 221 ? 2.789 -1.779 -15.528 1.00 75.94 221 SER A C 1
ATOM 1778 O O . SER A 1 221 ? 2.042 -1.035 -16.153 1.00 75.94 221 SER A O 1
ATOM 1780 N N . VAL A 1 222 ? 3.976 -2.175 -15.997 1.00 82.69 222 VAL A N 1
ATOM 1781 C CA . VAL A 1 222 ? 4.528 -1.762 -17.302 1.00 82.69 222 VAL A CA 1
ATOM 1782 C C . VAL A 1 222 ? 4.832 -2.933 -18.231 1.00 82.69 222 VAL A C 1
ATOM 1784 O O . VAL A 1 222 ? 5.050 -2.716 -19.414 1.00 82.69 222 VAL A O 1
ATOM 1787 N N . ILE A 1 223 ? 4.826 -4.162 -17.714 1.00 84.56 223 ILE A N 1
ATOM 1788 C CA . ILE A 1 223 ? 5.033 -5.367 -18.514 1.00 84.56 223 ILE A CA 1
ATOM 1789 C C . ILE A 1 223 ? 3.684 -5.832 -19.050 1.00 84.56 223 ILE A C 1
ATOM 1791 O O . ILE A 1 223 ? 2.811 -6.256 -18.283 1.00 84.56 223 ILE A O 1
ATOM 1795 N N . ASP A 1 224 ? 3.530 -5.806 -20.371 1.00 68.94 224 ASP A N 1
ATOM 1796 C CA . ASP A 1 224 ? 2.335 -6.331 -21.016 1.00 68.94 224 ASP A CA 1
ATOM 1797 C C . ASP A 1 224 ? 2.161 -7.820 -20.699 1.00 68.94 224 ASP A C 1
ATOM 1799 O O . ASP A 1 224 ? 3.042 -8.660 -20.880 1.00 68.94 224 ASP A O 1
ATOM 1803 N N . THR A 1 225 ? 0.984 -8.162 -20.180 1.00 56.19 225 THR A N 1
ATOM 1804 C CA . THR A 1 225 ? 0.624 -9.544 -19.820 1.00 56.19 225 THR A CA 1
ATOM 1805 C C . THR A 1 225 ? 0.002 -10.314 -20.981 1.00 56.19 225 THR A C 1
ATOM 1807 O O . THR A 1 225 ? -0.371 -11.473 -20.813 1.00 56.19 225 THR A O 1
ATOM 1810 N N . VAL A 1 226 ? -0.108 -9.681 -22.153 1.00 41.91 226 VAL A N 1
ATOM 1811 C CA . VAL A 1 226 ? -0.891 -10.160 -23.296 1.00 41.91 226 VAL A CA 1
ATOM 1812 C C . VAL A 1 226 ? -0.018 -10.792 -24.377 1.00 41.91 226 VAL A C 1
ATOM 1814 O O . VAL A 1 226 ? -0.264 -10.596 -25.558 1.00 41.91 226 VAL A O 1
ATOM 1817 N N . GLN A 1 227 ? 0.997 -11.570 -24.010 1.00 41.06 227 GLN A N 1
ATOM 1818 C CA . GLN A 1 227 ? 1.598 -12.531 -24.935 1.00 41.06 227 GLN A CA 1
ATOM 1819 C C . GLN A 1 227 ? 1.883 -13.834 -24.185 1.00 41.06 227 GLN A C 1
ATOM 1821 O O . GLN A 1 227 ? 2.316 -13.817 -23.037 1.00 41.06 227 GLN A O 1
ATOM 1826 N N . HIS A 1 228 ? 1.599 -14.952 -24.856 1.00 36.50 228 HIS A N 1
ATOM 1827 C CA . HIS A 1 228 ? 1.753 -16.346 -24.412 1.00 36.50 228 HIS A CA 1
ATOM 1828 C C . HIS A 1 228 ? 0.540 -16.979 -23.709 1.00 36.50 228 HIS A C 1
ATOM 1830 O O . HIS A 1 228 ? 0.583 -17.427 -22.566 1.00 36.50 228 HIS A O 1
ATOM 1836 N N . SER A 1 229 ? -0.552 -17.103 -24.465 1.00 29.34 229 SER A N 1
ATOM 1837 C CA . SER A 1 229 ? -1.332 -18.346 -24.482 1.00 29.34 229 SER A CA 1
ATOM 1838 C C . SER A 1 229 ? -1.156 -18.956 -25.872 1.00 29.34 229 SER A C 1
ATOM 1840 O O . SER A 1 229 ? -1.840 -18.542 -26.806 1.00 29.34 229 SER A O 1
ATOM 1842 N N . SER A 1 230 ? -0.190 -19.864 -26.004 1.00 31.39 230 SER A N 1
ATOM 1843 C CA . SER A 1 230 ? -0.106 -20.810 -27.122 1.00 31.39 230 SER A CA 1
ATOM 1844 C C . SER A 1 230 ? -0.418 -22.198 -26.593 1.00 31.39 230 SER A C 1
ATOM 1846 O O . SER A 1 230 ? 0.056 -22.495 -25.471 1.00 31.39 230 SER A O 1
#

Sequence (230 aa):
MFHNKMDRDFYRIEEGYEGLARQVARTACQKLVKDMMYEARTQAIVDFNAAKNVRVNRKEATKMTLTKEEYLEAIPWWMAAHSECWKVLVDKWCAEDWAARHEACRQRRLLMQGPSHHQGSLSLNEYAAKYSAARGEPINTFEAFALSHKGKATAEIHYNPEDPPEAYINPSAYSCLSSYSEVAKEVYGQDYDPRSHDLDGEVVMRAGGGKKHGRYYLGDSVIDTVQHSS

Organism: NCBI:txid38414

Secondary structure (DSSP, 8-state):
----------PPPPTT-HHHHHHHHHHHHHHHHHHHHHHHHHHHHHHHHHHTT----HHHHTT----HHHHHH---GGGGGGHHHHHHHHHHHSSTTHHHHHHHHHHHHHT--S-S-S-TT--HHHHHHHHHHHHSS---HHHHHHHHTT--TTSS----TT--GGGSSSHHHHHHHHHHHHHHHHHH-TT--TTSSPPPHHHHHHHHTS-BTTB-SSSTTTS---S---

Radius of gyration: 23.84 Å; chains: 1; bounding box: 57×53×57 Å

pLDDT: mean 86.9, std 13.62, range [29.17, 96.62]

InterPro domains:
  IPR039266 Autonomous transposable element EN-1 mosaic protein [PTHR33157] (10-225)